Protein 6C8V (pdb70)

Nearest PDB structures (foldseek):
  6c8v-assembly1_A  TM=1.003E+00  e=1.720E-71  Methylorubrum extorquens
  6efn-assembly1_A-2  TM=7.985E-01  e=1.028E-12  Bacillus subtilis subsp. subtilis str. 168
  3f4w-assembly1_B  TM=4.841E-01  e=2.087E-04  Salmonella enterica subsp. enterica serovar Typhimurium
  1so3-assembly1_B  TM=6.075E-01  e=2.882E-03  Escherichia coli
  3ieb-assembly2_E  TM=5.076E-01  e=2.543E-03  Vibrio cholerae

Structure (mmCIF, N/CA/C/O backbone):
data_6C8V
#
_entry.id   6C8V
#
_cell.length_a   97.570
_cell.length_b   97.570
_cell.length_c   86.417
_cell.angle_alpha   90.00
_cell.angle_beta   90.00
_cell.angle_gamma   120.00
#
_symmetry.space_group_name_H-M   'P 3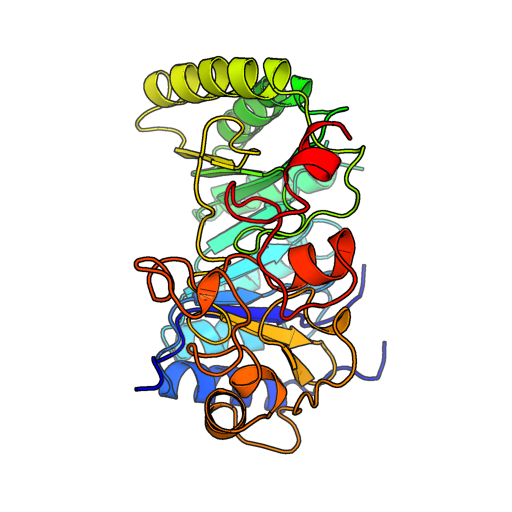1 2 1'
#
loop_
_entity.id
_entity.type
_entity.pdbx_description
1 polymer 'Coenzyme PQQ synthesis protein E'
2 non-polymer 'FE2/S2 (INORGANIC) CLUSTER'
3 non-polymer 'IRON/SULFUR CLUSTER'
4 water water
#
loop_
_atom_site.group_PDB
_atom_site.id
_atom_site.type_symbol
_atom_site.label_atom_id
_atom_site.label_alt_id
_atom_site.label_comp_id
_atom_site.label_asym_id
_atom_site.label_entity_id
_atom_site.label_seq_id
_atom_site.pdbx_PDB_ins_code
_atom_site.Cartn_x
_atom_site.Cartn_y
_atom_site.Cartn_z
_atom_site.occupancy
_atom_site.B_iso_or_equiv
_atom_site.auth_seq_id
_atom_site.auth_comp_id
_atom_site.auth_asym_id
_atom_site.auth_atom_id
_atom_site.pdbx_PDB_model_num
ATOM 1 N N . VAL A 1 23 ? 59.590 15.887 17.893 1.00 49.87 13 VAL A N 1
ATOM 2 C CA . VAL A 1 23 ? 58.529 15.702 16.912 1.00 49.60 13 VAL A CA 1
ATOM 3 C C . VAL A 1 23 ? 57.178 15.645 17.636 1.00 47.97 13 VAL A C 1
ATOM 4 O O . VAL A 1 23 ? 56.145 15.988 17.061 1.00 48.38 13 VAL A O 1
ATOM 8 N N . ILE A 1 24 ? 57.192 15.234 18.902 1.00 45.60 14 ILE A N 1
ATOM 9 C CA . ILE A 1 24 ? 55.988 15.192 19.727 1.00 42.65 14 ILE A CA 1
ATOM 10 C C . ILE A 1 24 ? 55.843 16.547 20.417 1.00 40.15 14 ILE A C 1
ATOM 11 O O . ILE A 1 24 ? 56.760 16.960 21.145 1.00 39.99 14 ILE A O 1
ATOM 16 N N . PRO A 1 25 ? 54.737 17.257 20.221 1.00 39.24 15 PRO A N 1
ATOM 17 C CA . PRO A 1 25 ? 54.571 18.569 20.855 1.00 37.96 15 PRO A CA 1
ATOM 18 C C . PRO A 1 25 ? 54.160 18.458 22.317 1.00 36.06 15 PRO A C 1
ATOM 19 O O . PRO A 1 25 ? 53.650 17.437 22.780 1.00 36.17 15 PRO A O 1
ATOM 23 N N . ALA A 1 26 ? 54.406 19.541 23.049 1.00 37.25 16 ALA A N 1
ATOM 24 C CA . ALA A 1 26 ? 54.051 19.549 24.458 1.00 35.78 16 ALA A CA 1
ATOM 25 C C . ALA A 1 26 ? 52.555 19.813 24.624 1.00 34.33 16 ALA A C 1
ATOM 26 O O . ALA A 1 26 ? 51.954 20.534 23.823 1.00 34.53 16 ALA A O 1
ATOM 28 N N . PRO A 1 27 ? 51.923 19.226 25.637 1.00 33.52 17 PRO A N 1
ATOM 29 C CA . PRO A 1 27 ? 50.499 19.490 25.847 1.00 32.29 17 PRO A CA 1
ATOM 30 C C . PRO A 1 27 ? 50.288 20.895 26.379 1.00 30.85 17 PRO A C 1
ATOM 31 O O . PRO A 1 27 ? 51.158 21.476 27.029 1.00 30.46 17 PRO A O 1
ATOM 35 N N . VAL A 1 28 ? 49.118 21.449 26.083 1.00 31.54 18 VAL A N 1
ATOM 36 C CA . VAL A 1 28 ? 48.766 22.775 26.554 1.00 31.49 18 VAL A CA 1
ATOM 37 C C . VAL A 1 28 ? 47.591 22.757 27.526 1.00 31.00 18 VAL A C 1
ATOM 38 O O . VAL A 1 28 ? 47.548 23.590 28.439 1.00 30.98 18 VAL A O 1
ATOM 42 N N . GLY A 1 29 ? 46.652 21.820 27.384 1.00 31.60 19 GLY A N 1
ATOM 43 C CA . GLY A 1 29 ? 45.479 21.802 28.224 1.00 31.58 19 GLY A CA 1
ATOM 44 C C . GLY A 1 29 ? 45.274 20.443 28.863 1.00 31.02 19 GLY A C 1
ATOM 45 O O . GLY A 1 29 ? 45.766 19.422 28.385 1.00 30.74 19 GLY A O 1
ATOM 46 N N . LEU A 1 30 ? 44.522 20.448 29.960 1.00 30.30 20 LEU A N 1
ATOM 47 C CA . LEU A 1 30 ? 44.244 19.236 30.716 1.00 31.25 20 LEU A CA 1
ATOM 48 C C . LEU A 1 30 ? 42.817 19.317 31.227 1.00 32.28 20 LEU A C 1
ATOM 49 O O . LEU A 1 30 ? 42.461 20.268 31.929 1.00 32.87 20 LEU A O 1
ATOM 54 N N . LEU A 1 31 ? 41.999 18.334 30.866 1.00 32.96 21 LEU A N 1
ATOM 55 C CA . LEU A 1 31 ? 40.623 18.245 31.340 1.00 34.09 21 LEU A CA 1
ATOM 56 C C . LEU A 1 31 ? 40.581 17.199 32.445 1.00 34.12 21 LEU A C 1
ATOM 57 O O . LEU A 1 31 ? 40.744 16.003 32.183 1.00 34.47 21 LEU A O 1
ATOM 62 N N . ALA A 1 32 ? 40.369 17.648 33.677 1.00 33.86 22 ALA A N 1
ATOM 63 C CA . ALA A 1 32 ? 40.399 16.778 34.848 1.00 33.60 22 ALA A CA 1
ATOM 64 C C . ALA A 1 32 ? 38.966 16.482 35.276 1.00 34.30 22 ALA A C 1
ATOM 65 O O . ALA A 1 32 ? 38.330 17.297 35.946 1.00 34.95 22 ALA A O 1
ATOM 67 N N . GLU A 1 33 ? 38.458 15.314 34.885 1.00 34.53 23 GLU A N 1
ATOM 68 C CA . GLU A 1 33 ? 37.155 14.839 35.347 1.00 35.72 23 GLU A CA 1
ATOM 69 C C . GLU A 1 33 ? 37.329 14.269 36.748 1.00 35.76 23 GLU A C 1
ATOM 70 O O . GLU A 1 33 ? 37.709 13.109 36.914 1.00 35.68 23 GLU A O 1
ATOM 76 N N . LEU A 1 34 ? 37.049 15.081 37.768 1.00 35.64 24 LEU A N 1
ATOM 77 C CA . LEU A 1 34 ? 37.349 14.667 39.134 1.00 36.23 24 LEU A CA 1
ATOM 78 C C . LEU A 1 34 ? 36.345 13.665 39.683 1.00 38.11 24 LEU A C 1
ATOM 79 O O . LEU A 1 34 ? 36.674 12.935 40.623 1.00 38.17 24 LEU A O 1
ATOM 84 N N . THR A 1 35 ? 35.142 13.609 39.123 1.00 38.43 25 THR A N 1
ATOM 85 C CA . THR A 1 35 ? 34.114 12.685 39.584 1.00 40.88 25 THR A CA 1
ATOM 86 C C . THR A 1 35 ? 33.017 12.643 38.531 1.00 43.01 25 THR A C 1
ATOM 87 O O . THR A 1 35 ? 33.027 13.411 37.567 1.00 42.91 25 THR A O 1
ATOM 91 N N . HIS A 1 36 ? 32.066 11.734 38.725 1.00 42.43 26 HIS A N 1
ATOM 92 C CA . HIS A 1 36 ? 30.867 11.681 37.898 1.00 45.65 26 HIS A CA 1
ATOM 93 C C . HIS A 1 36 ? 29.611 11.880 38.740 1.00 49.55 26 HIS A C 1
ATOM 94 O O . HIS A 1 36 ? 28.560 11.308 38.445 1.00 51.69 26 HIS A O 1
ATOM 101 N N . ARG A 1 37 ? 29.701 12.700 39.785 1.00 47.65 27 ARG A N 1
ATOM 102 C CA . ARG A 1 37 ? 28.623 12.868 40.751 1.00 50.59 27 ARG A CA 1
ATOM 103 C C . ARG A 1 37 ? 27.797 14.118 40.451 1.00 51.67 27 ARG A C 1
ATOM 104 O O . ARG A 1 37 ? 28.290 15.085 39.863 1.00 50.55 27 ARG A O 1
ATOM 112 N N . CYS A 1 38 ? 26.528 14.084 40.867 1.00 55.92 28 CYS A N 1
ATOM 113 C CA . CYS A 1 38 ? 25.619 15.223 40.730 1.00 56.88 28 CYS A CA 1
ATOM 114 C C . CYS A 1 38 ? 24.587 15.246 41.854 1.00 58.45 28 CYS A C 1
ATOM 115 O O . CYS A 1 38 ? 24.278 16.302 42.408 1.00 58.78 28 CYS A O 1
ATOM 118 N N . ARG A 1 54 ? 31.787 5.706 41.638 1.00 54.00 44 ARG A N 1
ATOM 119 C CA . ARG A 1 54 ? 31.388 6.304 42.908 1.00 55.06 44 ARG A CA 1
ATOM 120 C C . ARG A 1 54 ? 32.540 6.267 43.905 1.00 54.32 44 ARG A C 1
ATOM 121 O O . ARG A 1 54 ? 33.007 7.303 44.383 1.00 53.13 44 ARG A O 1
ATOM 123 N N . SER A 1 55 ? 32.984 5.051 44.215 1.00 55.97 45 SER A N 1
ATOM 124 C CA . SER A 1 55 ? 34.091 4.810 45.130 1.00 53.87 45 SER A CA 1
ATOM 125 C C . SER A 1 55 ? 35.403 4.541 44.406 1.00 50.22 45 SER A C 1
ATOM 126 O O . SER A 1 55 ? 36.436 4.366 45.062 1.00 49.25 45 SER A O 1
ATOM 129 N N . ALA A 1 56 ? 35.386 4.507 43.077 1.00 48.94 46 ALA A N 1
ATOM 130 C CA . ALA A 1 56 ? 36.563 4.203 42.281 1.00 45.85 46 ALA A CA 1
ATOM 131 C C . ALA A 1 56 ? 37.386 5.438 41.950 1.00 43.14 46 ALA A C 1
ATOM 132 O O . ALA A 1 56 ? 38.320 5.341 41.148 1.00 42.21 46 ALA A O 1
ATOM 134 N N . GLU A 1 57 ? 37.074 6.585 42.549 1.00 44.06 47 GLU A N 1
ATOM 135 C CA . GLU A 1 57 ? 37.769 7.822 42.219 1.00 41.74 47 GLU A CA 1
ATOM 136 C C . GLU A 1 57 ? 39.172 7.849 42.825 1.00 40.37 47 GLU A C 1
ATOM 137 O O . GLU A 1 57 ? 39.460 7.191 43.827 1.00 40.94 47 GLU A O 1
ATOM 143 N N . LEU A 1 58 ? 40.048 8.631 42.198 1.00 38.12 48 LEU A N 1
ATOM 144 C CA . LEU A 1 58 ? 41.434 8.734 42.629 1.00 37.54 48 LEU A CA 1
ATOM 145 C C . LEU A 1 58 ? 41.537 9.426 43.983 1.00 38.25 48 LEU A C 1
ATOM 146 O O . LEU A 1 58 ? 40.670 10.207 44.385 1.00 38.48 48 LEU A O 1
ATOM 151 N N . ASP A 1 59 ? 42.632 9.137 44.682 1.00 38.92 49 ASP A N 1
ATOM 152 C CA . ASP A 1 59 ? 42.921 9.823 45.927 1.00 39.47 49 ASP A CA 1
ATOM 153 C C . ASP A 1 59 ? 43.396 11.243 45.649 1.00 37.10 49 ASP A C 1
ATOM 154 O O . ASP A 1 59 ? 43.873 11.564 44.558 1.00 35.89 49 ASP A O 1
ATOM 159 N N . THR A 1 60 ? 43.249 12.102 46.664 1.00 38.35 50 THR A N 1
ATOM 160 C CA . THR A 1 60 ? 43.720 13.480 46.556 1.00 36.80 50 THR A CA 1
ATOM 161 C C . THR A 1 60 ? 45.178 13.539 46.123 1.00 35.69 50 THR A C 1
ATOM 162 O O . THR A 1 60 ? 45.553 14.360 45.279 1.00 35.52 50 THR A O 1
ATOM 166 N N . GLN A 1 61 ? 46.014 12.668 46.688 1.00 37.50 51 GLN A N 1
ATOM 167 C CA . GLN A 1 61 ? 47.444 12.730 46.412 1.00 36.52 51 GLN A CA 1
ATOM 168 C C . GLN A 1 61 ? 47.747 12.431 44.952 1.00 34.96 51 GLN A C 1
ATOM 169 O O . GLN A 1 61 ? 48.693 12.994 44.386 1.00 34.54 51 GLN A O 1
ATOM 175 N N . THR A 1 62 ? 46.949 11.565 44.322 1.00 36.13 52 THR A N 1
ATOM 176 C CA . THR A 1 62 ? 47.181 11.220 42.924 1.00 35.06 52 THR A CA 1
ATOM 177 C C . THR A 1 62 ? 46.836 12.379 42.001 1.00 34.01 52 THR A C 1
ATOM 178 O O . THR A 1 62 ? 47.534 12.616 41.008 1.00 33.60 52 THR A O 1
ATOM 182 N N . TRP A 1 63 ? 45.763 13.109 42.302 1.00 33.81 53 TRP A N 1
ATOM 183 C CA . TRP A 1 63 ? 45.446 14.287 41.504 1.00 33.11 53 TRP A CA 1
ATOM 184 C C . TRP A 1 63 ? 46.513 15.361 41.665 1.00 32.91 53 TRP A C 1
ATOM 185 O O . TRP A 1 63 ? 46.913 15.997 40.684 1.00 32.39 53 TRP A O 1
ATOM 196 N N . LEU A 1 64 ? 46.990 15.570 42.895 1.00 31.87 54 LEU A N 1
ATOM 197 C CA . LEU A 1 64 ? 48.041 16.556 43.120 1.00 32.17 54 LEU A CA 1
ATOM 198 C C . LEU A 1 64 ? 49.302 16.194 42.348 1.00 32.38 54 LEU A C 1
ATOM 199 O O . LEU A 1 64 ? 50.024 17.077 41.869 1.00 32.16 54 LEU A O 1
ATOM 204 N N . ARG A 1 65 ? 49.581 14.896 42.212 1.00 31.23 55 ARG A N 1
ATOM 205 C CA . ARG A 1 65 ? 50.727 14.469 41.420 1.00 31.96 55 ARG A CA 1
ATOM 206 C C . ARG A 1 65 ? 50.503 14.731 39.937 1.00 31.84 55 ARG A C 1
ATOM 207 O O . ARG A 1 65 ? 51.410 15.207 39.244 1.00 32.53 55 ARG A O 1
ATOM 215 N N . VAL A 1 66 ? 49.301 14.441 39.433 1.00 32.13 56 VAL A N 1
ATOM 216 C CA . VAL A 1 66 ? 49.014 14.669 38.018 1.00 31.52 56 VAL A CA 1
ATOM 217 C C . VAL A 1 66 ? 49.168 16.146 37.674 1.00 31.01 56 VAL A C 1
ATOM 218 O O . VAL A 1 66 ? 49.768 16.500 36.653 1.00 30.37 56 VAL A O 1
ATOM 222 N N . LEU A 1 67 ? 48.645 17.032 38.527 1.00 30.84 57 LEU A N 1
ATOM 223 C CA . LEU A 1 67 ? 48.810 18.466 38.295 1.00 30.99 57 LEU A CA 1
ATOM 224 C C . LEU A 1 67 ? 50.280 18.855 38.264 1.00 30.73 57 LEU A C 1
ATOM 225 O O . LEU A 1 67 ? 50.698 19.671 37.434 1.00 30.65 57 LEU A O 1
ATOM 230 N N . THR A 1 68 ? 51.080 18.283 39.165 1.00 31.43 58 THR A N 1
ATOM 231 C CA . THR A 1 68 ? 52.501 18.605 39.204 1.00 30.95 58 THR A CA 1
ATOM 232 C C . THR A 1 68 ? 53.195 18.149 37.928 1.00 30.01 58 THR A C 1
ATOM 233 O O . THR A 1 68 ? 53.974 18.897 37.327 1.00 29.59 58 THR A O 1
ATOM 237 N N . GLU A 1 69 ? 52.906 16.924 37.488 1.00 31.02 59 GLU A N 1
ATOM 238 C CA . GLU A 1 69 ? 53.525 16.407 36.274 1.00 30.94 59 GLU A CA 1
ATOM 239 C C . GLU A 1 69 ? 53.032 17.146 35.036 1.00 30.41 59 GLU A C 1
ATOM 240 O O . GLU A 1 69 ? 53.777 17.285 34.060 1.00 29.98 59 GLU A O 1
ATOM 246 N N . ALA A 1 70 ? 51.787 17.629 35.058 1.00 30.74 60 ALA A N 1
ATOM 247 C CA . ALA A 1 70 ? 51.262 18.380 33.922 1.00 30.58 60 ALA A CA 1
ATOM 248 C C . ALA A 1 70 ? 51.969 19.722 33.774 1.00 30.44 60 ALA A C 1
ATOM 249 O O . ALA A 1 70 ? 52.330 20.119 32.661 1.00 30.54 60 ALA A O 1
ATOM 251 N N . ALA A 1 71 ? 52.175 20.438 34.882 1.00 31.22 61 ALA A N 1
ATOM 252 C CA . ALA A 1 71 ? 52.947 21.674 34.820 1.00 31.05 61 ALA A CA 1
ATOM 253 C C . ALA A 1 71 ? 54.369 21.407 34.346 1.00 30.82 61 ALA A C 1
ATOM 254 O O . ALA A 1 71 ? 54.947 22.211 33.609 1.00 31.46 61 ALA A O 1
ATOM 256 N N . GLY A 1 72 ? 54.946 20.273 34.750 1.00 31.97 62 GLY A N 1
ATOM 257 C CA . GLY A 1 72 ? 56.293 19.940 34.319 1.00 32.03 62 GLY A CA 1
ATOM 258 C C . GLY A 1 72 ? 56.399 19.682 32.830 1.00 32.00 62 GLY A C 1
ATOM 259 O O . GLY A 1 72 ? 57.451 19.921 32.229 1.00 32.09 62 GLY A O 1
ATOM 260 N N . LEU A 1 73 ? 55.320 19.189 32.215 1.00 31.95 63 LEU A N 1
ATOM 261 C CA . LEU A 1 73 ? 55.280 18.964 30.774 1.00 31.88 63 LEU A CA 1
ATOM 262 C C . LEU A 1 73 ? 54.992 20.228 29.984 1.00 31.76 63 LEU A C 1
ATOM 263 O O . LEU A 1 73 ? 55.242 20.256 28.775 1.00 31.50 63 LEU A O 1
ATOM 268 N N . GLY A 1 74 ? 54.451 21.252 30.623 1.00 30.39 64 GLY A N 1
ATOM 269 C CA . GLY A 1 74 ? 54.141 22.499 29.975 1.00 31.22 64 GLY A CA 1
ATOM 270 C C . GLY A 1 74 ? 52.670 22.839 29.857 1.00 31.71 64 GLY A C 1
ATOM 271 O O . GLY A 1 74 ? 52.332 23.757 29.100 1.00 31.92 64 GLY A O 1
ATOM 272 N N . VAL A 1 75 ? 51.788 22.133 30.567 1.00 30.48 65 VAL A N 1
ATOM 273 C CA . VAL A 1 75 ? 50.363 22.416 30.473 1.00 31.08 65 VAL A CA 1
ATOM 274 C C . VAL A 1 75 ? 50.098 23.814 31.013 1.00 32.09 65 VAL A C 1
ATOM 275 O O . VAL A 1 75 ? 50.698 24.241 32.008 1.00 32.88 65 VAL A O 1
ATOM 279 N N . LEU A 1 76 ? 49.227 24.556 30.332 1.00 31.31 66 LEU A N 1
ATOM 280 C CA . LEU A 1 76 ? 48.868 25.902 30.762 1.00 32.84 66 LEU A CA 1
ATOM 281 C C . LEU A 1 76 ? 47.529 25.950 31.490 1.00 34.78 66 LEU A C 1
ATOM 282 O O . LEU A 1 76 ? 47.434 26.538 32.571 1.00 35.49 66 LEU A O 1
ATOM 287 N N . HIS A 1 77 ? 46.492 25.339 30.921 1.00 33.07 67 HIS A N 1
ATOM 288 C CA . HIS A 1 77 ? 45.141 25.415 31.455 1.00 34.28 67 HIS A CA 1
ATOM 289 C C . HIS A 1 77 ? 44.741 24.083 32.075 1.00 32.98 67 HIS A C 1
ATOM 290 O O . HIS A 1 77 ? 45.091 23.017 31.561 1.00 32.19 67 HIS A O 1
ATOM 297 N N . VAL A 1 78 ? 44.001 24.154 33.180 1.00 33.66 68 VAL A N 1
ATOM 298 C CA . VAL A 1 78 ? 43.465 22.981 33.860 1.00 33.34 68 VAL A CA 1
ATOM 299 C C . VAL A 1 78 ? 41.973 23.195 34.061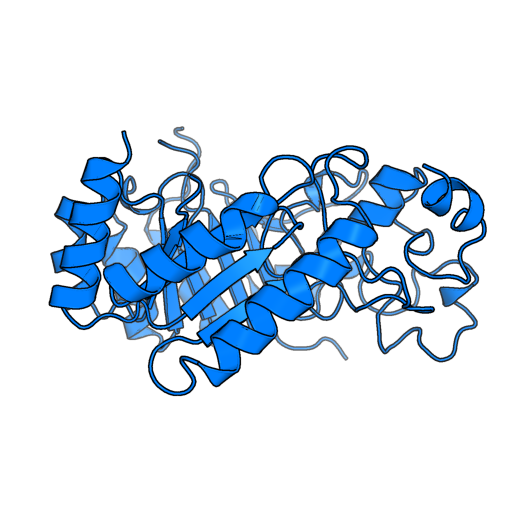 1.00 33.17 68 VAL A C 1
ATOM 300 O O . VAL A 1 78 ? 41.565 24.130 34.759 1.00 33.57 68 VAL A O 1
ATOM 304 N N . HIS A 1 79 ? 41.163 22.330 33.463 1.00 33.95 69 HIS A N 1
ATOM 305 C CA . HIS A 1 79 ? 39.709 22.428 33.546 1.00 34.23 69 HIS A CA 1
ATOM 306 C C . HIS A 1 79 ? 39.242 21.447 34.614 1.00 33.99 69 HIS A C 1
ATOM 307 O O . HIS A 1 79 ? 39.213 20.235 34.387 1.00 34.04 69 HIS A O 1
ATOM 314 N N . LEU A 1 80 ? 38.883 21.971 35.782 1.00 33.49 70 LEU A N 1
ATOM 315 C CA . LEU A 1 80 ? 38.387 21.146 36.877 1.00 33.73 70 LEU A CA 1
ATOM 316 C C . LEU A 1 80 ? 36.912 20.853 36.640 1.00 34.92 70 LEU A C 1
ATOM 317 O O . LEU A 1 80 ? 36.069 21.740 36.794 1.00 35.90 70 LEU A O 1
ATOM 322 N N . SER A 1 81 ? 36.590 19.612 36.272 1.00 36.06 71 SER A N 1
ATOM 323 C CA . SER A 1 81 ? 35.205 19.283 35.955 1.00 37.64 71 SER A CA 1
ATOM 324 C C . SER A 1 81 ? 34.859 17.831 36.258 1.00 38.35 71 SER A C 1
ATOM 325 O O . SER A 1 81 ? 35.234 17.293 37.305 1.00 38.08 71 SER A O 1
ATOM 328 N N . GLY A 1 82 ? 34.131 17.196 35.342 1.00 39.52 72 GLY A N 1
ATOM 329 C CA . GLY A 1 82 ? 33.685 15.831 35.527 1.00 40.71 72 GLY A CA 1
ATOM 330 C C . GLY A 1 82 ? 32.176 15.734 35.539 1.00 42.23 72 GLY A C 1
ATOM 331 O O . GLY A 1 82 ? 31.527 15.962 34.515 1.00 43.47 72 GLY A O 1
ATOM 332 N N . GLY A 1 83 ? 31.608 15.380 36.687 1.00 43.48 73 GLY A N 1
ATOM 333 C CA . GLY A 1 83 ? 30.174 15.452 36.871 1.00 45.09 73 GLY A CA 1
ATOM 334 C C . GLY A 1 83 ? 29.836 16.723 37.617 1.00 45.47 73 GLY A C 1
ATOM 335 O O . GLY A 1 83 ? 29.084 17.569 37.125 1.00 46.54 73 GLY A O 1
ATOM 336 N N . GLU A 1 84 ? 30.397 16.858 38.816 1.00 44.33 74 GLU A N 1
ATOM 337 C CA . GLU A 1 84 ? 30.364 18.096 39.581 1.00 43.67 74 GLU A CA 1
ATOM 338 C C . GLU A 1 84 ? 31.638 18.187 40.409 1.00 42.08 74 GLU A C 1
ATOM 339 O O . GLU A 1 84 ? 31.767 17.500 41.430 1.00 42.47 74 GLU A O 1
ATOM 345 N N . PRO A 1 85 ? 32.594 19.026 40.003 1.00 41.19 75 PRO A N 1
ATOM 346 C CA . PRO A 1 85 ? 33.889 19.045 40.698 1.00 39.95 75 PRO A CA 1
ATOM 347 C C . PRO A 1 85 ? 33.816 19.543 42.134 1.00 40.11 75 PRO A C 1
ATOM 348 O O . PRO A 1 85 ? 34.682 19.183 42.941 1.00 39.57 75 PRO A O 1
ATOM 352 N N . THR A 1 86 ? 32.816 20.353 42.489 1.00 39.95 76 THR A N 1
ATOM 353 C CA . THR A 1 86 ? 32.703 20.795 43.873 1.00 40.26 76 THR A CA 1
ATOM 354 C C . THR A 1 86 ? 32.230 19.679 44.796 1.00 40.82 76 THR A C 1
ATOM 355 O O . THR A 1 86 ? 32.369 19.802 46.016 1.00 41.67 76 THR A O 1
ATOM 359 N N . ALA A 1 87 ? 31.684 18.590 44.246 1.00 40.05 77 ALA A N 1
ATOM 360 C CA . ALA A 1 87 ? 31.280 17.469 45.085 1.00 41.40 77 ALA A CA 1
ATOM 361 C C . ALA A 1 87 ? 32.472 16.792 45.742 1.00 40.75 77 ALA A C 1
ATOM 362 O O . ALA A 1 87 ? 32.295 16.057 46.720 1.00 42.16 77 ALA A O 1
ATOM 364 N N . ARG A 1 88 ? 33.672 17.016 45.228 1.00 40.07 78 ARG A N 1
ATOM 365 C CA . ARG A 1 88 ? 34.862 16.467 45.858 1.00 39.76 78 ARG A CA 1
ATOM 366 C C . ARG A 1 88 ? 35.124 17.206 47.164 1.00 40.42 78 ARG A C 1
ATOM 367 O O . ARG A 1 88 ? 35.062 18.441 47.194 1.00 40.42 78 ARG A O 1
ATOM 375 N N . PRO A 1 89 ? 35.401 16.501 48.263 1.00 39.62 79 PRO A N 1
ATOM 376 C CA . PRO A 1 89 ? 35.786 17.207 49.493 1.00 40.56 79 PRO A CA 1
ATOM 377 C C . PRO A 1 89 ? 37.140 17.881 49.392 1.00 39.18 79 PRO A C 1
ATOM 378 O O . PRO A 1 89 ? 37.387 18.856 50.112 1.00 39.86 79 PRO A O 1
ATOM 382 N N . ASP A 1 90 ? 38.011 17.409 48.503 1.00 39.19 80 ASP A N 1
ATOM 383 C CA . ASP A 1 90 ? 39.352 17.945 48.338 1.00 37.99 80 ASP A CA 1
ATOM 384 C C . ASP A 1 90 ? 39.444 18.936 47.188 1.00 36.41 80 ASP A C 1
ATOM 385 O O . ASP A 1 90 ? 40.540 19.177 46.673 1.00 35.68 80 ASP A O 1
ATOM 390 N N . ILE A 1 91 ? 38.312 19.509 46.771 1.00 37.56 81 ILE A N 1
ATOM 391 C CA . ILE A 1 91 ? 38.304 20.408 45.620 1.00 36.34 81 ILE A CA 1
ATOM 392 C C . ILE A 1 91 ? 39.118 21.663 45.902 1.00 35.60 81 ILE A C 1
ATOM 393 O O . ILE A 1 91 ? 39.766 22.207 45.002 1.00 34.68 81 ILE A O 1
ATOM 398 N N . VAL A 1 92 ? 39.114 22.137 47.147 1.00 35.02 82 VAL A N 1
ATOM 399 C CA . VAL A 1 92 ? 39.875 23.334 47.480 1.00 34.95 82 VAL A CA 1
ATOM 400 C C . VAL A 1 92 ? 41.368 23.040 47.455 1.00 33.99 82 VAL A C 1
ATOM 401 O O . VAL A 1 92 ? 42.158 23.815 46.906 1.00 33.31 82 VAL A O 1
ATOM 405 N N . GLU A 1 93 ? 41.779 21.913 48.035 1.00 35.24 83 GLU A N 1
ATOM 406 C CA . GLU A 1 93 ? 43.191 21.560 48.014 1.00 35.27 83 GLU A CA 1
ATOM 407 C C . GLU A 1 93 ? 43.683 21.349 46.587 1.00 34.47 83 GLU A C 1
ATOM 408 O O . GLU A 1 93 ? 44.800 21.754 46.242 1.00 34.17 83 GLU A O 1
ATOM 414 N N . ILE A 1 94 ? 42.853 20.737 45.736 1.00 34.89 84 ILE A N 1
ATOM 415 C CA . ILE A 1 94 ? 43.240 20.523 44.345 1.00 33.86 84 ILE A CA 1
ATOM 416 C C . ILE A 1 94 ? 43.363 21.853 43.617 1.00 33.76 84 ILE A C 1
ATOM 417 O O . ILE A 1 94 ? 44.319 22.081 42.866 1.00 32.80 84 ILE A O 1
ATOM 422 N N . THR A 1 95 ? 42.405 22.755 43.833 1.00 34.11 85 THR A N 1
ATOM 423 C CA . THR A 1 95 ? 42.481 24.078 43.224 1.00 34.23 85 THR A CA 1
ATOM 424 C C . THR A 1 95 ? 43.707 24.835 43.711 1.00 34.75 85 THR A C 1
ATOM 425 O O . THR A 1 95 ? 44.346 25.561 42.939 1.00 34.92 85 THR A O 1
ATOM 429 N N . ALA A 1 96 ? 44.056 24.672 44.990 1.00 34.15 86 ALA A N 1
ATOM 430 C CA . ALA A 1 96 ? 45.225 25.352 45.534 1.00 34.42 86 ALA A CA 1
ATOM 431 C C . ALA A 1 96 ? 46.506 24.876 44.867 1.00 33.96 86 ALA A C 1
ATOM 432 O O . ALA A 1 96 ? 47.431 25.670 44.662 1.00 34.41 86 ALA A O 1
ATOM 434 N N . LYS A 1 97 ? 46.571 23.596 44.500 1.00 33.98 87 LYS A N 1
ATOM 435 C CA . LYS A 1 97 ? 47.769 23.083 43.845 1.00 33.88 87 LYS A CA 1
ATOM 436 C C . LYS A 1 97 ? 47.932 23.681 42.449 1.00 33.19 87 LYS A C 1
ATOM 437 O O . LYS A 1 97 ? 49.056 23.958 42.014 1.00 32.65 87 LYS A O 1
ATOM 443 N N . CYS A 1 98 ? 46.822 23.899 41.736 1.00 33.96 88 CYS A N 1
ATOM 444 C CA . CYS A 1 98 ? 46.897 24.577 40.445 1.00 33.58 88 CYS A CA 1
ATOM 445 C C . CYS A 1 98 ? 47.485 25.970 40.596 1.00 33.77 88 CYS A C 1
ATOM 446 O O . CYS A 1 98 ? 48.327 26.390 39.793 1.00 33.51 88 CYS A O 1
ATOM 449 N N . ALA A 1 99 ? 47.044 26.706 41.617 1.00 33.15 89 ALA A N 1
ATOM 450 C CA . ALA A 1 99 ? 47.602 28.028 41.862 1.00 33.36 89 ALA A CA 1
ATOM 451 C C . ALA A 1 99 ? 49.059 27.931 42.290 1.00 33.82 89 ALA A C 1
ATOM 452 O O . ALA A 1 99 ? 49.890 28.749 41.876 1.00 34.04 89 ALA A O 1
ATOM 454 N N . GLU A 1 100 ? 49.387 26.926 43.108 1.00 33.12 90 GLU A N 1
ATOM 455 C CA . GLU A 1 100 ? 50.767 26.714 43.532 1.00 33.83 90 GLU A CA 1
ATOM 456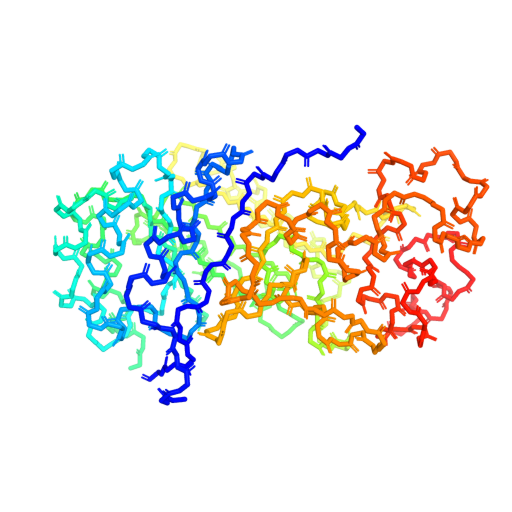 C C . GLU A 1 100 ? 51.690 26.436 42.350 1.00 33.13 90 GLU A C 1
ATOM 457 O O . GLU A 1 100 ? 52.859 26.842 42.366 1.00 33.34 90 GLU A O 1
ATOM 463 N N . LEU A 1 101 ? 51.181 25.766 41.315 1.00 33.76 91 LEU A N 1
ATOM 464 C CA . LEU A 1 101 ? 51.962 25.383 40.145 1.00 32.41 91 LEU A CA 1
ATOM 465 C C . LEU A 1 101 ? 51.864 26.384 39.004 1.00 31.73 91 LEU A C 1
ATOM 466 O O . LEU A 1 101 ? 52.409 26.125 37.927 1.00 31.01 91 LEU A O 1
ATOM 471 N N . GLY A 1 102 ? 51.174 27.503 39.200 1.00 32.46 92 GLY A N 1
ATOM 472 C CA . GLY A 1 102 ? 51.013 28.466 38.129 1.00 32.63 92 GLY A CA 1
ATOM 473 C C . GLY A 1 102 ? 50.149 27.986 36.983 1.00 32.36 92 GLY A C 1
ATOM 474 O O . GLY A 1 102 ? 50.340 28.426 35.846 1.00 32.34 92 GLY A O 1
ATOM 475 N N . LEU A 1 103 ? 49.203 27.091 37.248 1.00 32.80 93 LEU A N 1
ATOM 476 C CA . LEU A 1 103 ? 48.299 26.580 36.229 1.00 32.91 93 LEU A CA 1
ATOM 477 C C . LEU A 1 103 ? 47.015 27.397 36.226 1.00 34.03 93 LEU A C 1
ATOM 478 O O . LEU A 1 103 ? 46.476 27.723 37.288 1.00 35.79 93 LEU A O 1
ATOM 483 N N . TYR A 1 104 ? 46.526 27.725 35.031 1.00 33.48 94 TYR A N 1
ATOM 484 C CA . TYR A 1 104 ? 45.277 28.470 34.908 1.00 34.32 94 TYR A CA 1
ATOM 485 C C . TYR A 1 104 ? 44.121 27.515 35.172 1.00 34.68 94 TYR A C 1
ATOM 486 O O . TYR A 1 104 ? 43.846 26.619 34.363 1.00 34.36 94 TYR A O 1
ATOM 495 N N . SER A 1 105 ? 43.445 27.704 36.302 1.00 35.44 95 SER A N 1
ATOM 496 C CA . SER A 1 105 ? 42.391 26.800 36.731 1.00 35.66 95 SER A CA 1
ATOM 497 C C . SER A 1 105 ? 41.036 27.314 36.264 1.00 35.72 95 SER A C 1
ATOM 498 O O . SER A 1 105 ? 40.708 28.490 36.455 1.00 36.57 95 SER A O 1
ATOM 501 N N . ASN A 1 106 ? 40.258 26.431 35.642 1.00 35.10 96 ASN A N 1
ATOM 502 C CA . ASN A 1 106 ? 38.915 26.741 35.172 1.00 35.11 96 ASN A CA 1
ATOM 503 C C . ASN A 1 106 ? 37.959 25.754 35.820 1.00 35.04 96 ASN A C 1
ATOM 504 O O . ASN A 1 106 ? 38.081 24.543 35.612 1.00 35.34 96 ASN A O 1
ATOM 509 N N . LEU A 1 107 ? 37.019 26.266 36.609 1.00 34.97 97 LEU A N 1
ATOM 510 C CA . LEU A 1 107 ? 36.045 25.426 37.301 1.00 35.53 97 LEU A CA 1
ATOM 511 C C . LEU A 1 107 ? 34.823 25.280 36.404 1.00 36.08 97 LEU A C 1
ATOM 512 O O . LEU A 1 107 ? 34.003 26.193 36.295 1.00 36.96 97 LEU A O 1
ATOM 517 N N . ILE A 1 108 ? 34.702 24.128 35.754 1.00 37.13 98 ILE A N 1
ATOM 518 C CA . ILE A 1 108 ? 33.544 23.819 34.925 1.00 38.00 98 ILE A CA 1
ATOM 519 C C . ILE A 1 108 ? 32.509 23.146 35.814 1.00 38.59 98 ILE A C 1
ATOM 520 O O . ILE A 1 108 ? 32.674 21.991 36.210 1.00 38.51 98 ILE A O 1
ATOM 525 N N . THR A 1 109 ? 31.435 23.862 36.125 1.00 39.73 99 THR A N 1
ATOM 526 C CA . THR A 1 109 ? 30.479 23.378 37.103 1.00 40.97 99 THR A CA 1
ATOM 527 C C . THR A 1 109 ? 29.070 23.768 36.685 1.00 41.71 99 THR A C 1
ATOM 528 O O . THR A 1 109 ? 28.863 24.693 35.894 1.00 41.46 99 THR A O 1
ATOM 532 N N . SER A 1 110 ? 28.097 23.038 37.231 1.00 41.66 100 SER A N 1
ATOM 533 C CA . SER A 1 110 ? 26.693 23.365 37.035 1.00 43.10 100 SER A CA 1
ATOM 534 C C . SER A 1 110 ? 26.211 24.456 37.977 1.00 44.26 100 SER A C 1
ATOM 535 O O . SER A 1 110 ? 25.158 25.047 37.726 1.00 45.58 100 SER A O 1
ATOM 538 N N . GLY A 1 111 ? 26.946 24.727 39.054 1.00 44.04 101 GLY A N 1
ATOM 539 C CA . GLY A 1 111 ? 26.543 25.747 40.002 1.00 44.97 101 GLY A CA 1
ATOM 540 C C . GLY A 1 111 ? 25.383 25.371 40.892 1.00 46.84 101 GLY A C 1
ATOM 541 O O . GLY A 1 111 ? 24.728 26.256 41.447 1.00 47.46 101 GLY A O 1
ATOM 542 N N . VAL A 1 112 ? 25.118 24.080 41.060 1.00 46.87 102 VAL A N 1
ATOM 543 C CA . VAL A 1 112 ? 23.955 23.609 41.797 1.00 49.45 102 VAL A CA 1
ATOM 544 C C . VAL A 1 112 ? 24.422 22.910 43.067 1.00 49.83 102 VAL A C 1
ATOM 545 O O . VAL A 1 112 ? 25.480 22.268 43.097 1.00 48.21 102 VAL A O 1
ATOM 549 N N . GLY A 1 113 ? 23.630 23.057 44.129 1.00 49.07 103 GLY A N 1
ATOM 550 C CA . GLY A 1 113 ? 23.884 22.373 45.381 1.00 49.61 103 GLY A CA 1
ATOM 551 C C . GLY A 1 113 ? 24.988 22.997 46.205 1.00 48.46 103 GLY A C 1
ATOM 552 O O . GLY A 1 113 ? 24.954 24.194 46.510 1.00 48.93 103 GLY A O 1
ATOM 553 N N . GLY A 1 114 ? 25.975 22.192 46.572 1.00 47.07 104 GLY A N 1
ATOM 554 C CA . GLY A 1 114 ? 27.066 22.680 47.381 1.00 46.14 104 GLY A CA 1
ATOM 555 C C . GLY A 1 114 ? 28.121 23.458 46.638 1.00 43.72 104 GLY A C 1
ATOM 556 O O . GLY A 1 114 ? 29.154 23.788 47.225 1.00 43.11 104 GLY A O 1
ATOM 557 N N . ALA A 1 115 ? 27.897 23.761 45.358 1.00 44.17 105 ALA A N 1
ATOM 558 C CA . ALA A 1 115 ? 28.891 24.507 44.597 1.00 41.93 105 ALA A CA 1
ATOM 559 C C . ALA A 1 115 ? 29.053 25.919 45.142 1.00 42.02 105 ALA A C 1
ATOM 560 O O . ALA A 1 115 ? 30.173 26.433 45.226 1.00 40.76 105 ALA A O 1
ATOM 562 N N . LEU A 1 116 ? 27.948 26.556 45.531 1.00 39.67 106 LEU A N 1
ATOM 563 C CA . LEU A 1 116 ? 28.030 27.916 46.050 1.00 40.22 106 LEU A CA 1
ATOM 564 C C . LEU A 1 116 ? 28.721 27.956 47.408 1.00 40.65 106 LEU A C 1
ATOM 565 O O . LEU A 1 116 ? 29.416 28.929 47.721 1.00 40.03 106 LEU A O 1
ATOM 570 N N . ALA A 1 117 ? 28.559 26.908 48.218 1.00 41.89 107 ALA A N 1
ATOM 571 C CA . ALA A 1 117 ? 29.182 26.893 49.538 1.00 42.76 107 ALA A CA 1
ATOM 572 C C . ALA A 1 117 ? 30.701 26.870 49.438 1.00 40.88 107 ALA A C 1
ATOM 573 O O . ALA A 1 117 ? 31.392 27.497 50.249 1.00 41.32 107 ALA A O 1
ATOM 575 N N . LYS A 1 118 ? 31.241 26.160 48.457 1.00 41.64 108 LYS A N 1
ATOM 576 C CA . LYS A 1 118 ? 32.685 26.035 48.339 1.00 40.02 108 LYS A CA 1
ATOM 577 C C . LYS A 1 118 ? 33.310 27.132 47.493 1.00 38.68 108 LYS A C 1
ATOM 578 O O . LYS A 1 118 ? 34.532 27.138 47.324 1.00 37.54 108 LYS A O 1
ATOM 584 N N . LEU A 1 119 ? 32.511 28.068 46.977 1.00 39.64 109 LEU A N 1
ATOM 585 C CA . LEU A 1 119 ? 33.048 29.054 46.046 1.00 38.56 109 LEU A CA 1
ATOM 586 C C . LEU A 1 119 ? 34.019 30.003 46.738 1.00 38.86 109 LEU A C 1
ATOM 587 O O . LEU A 1 119 ? 35.071 30.336 46.177 1.00 37.54 109 LEU A O 1
ATOM 592 N N . ASP A 1 120 ? 33.689 30.447 47.955 1.00 39.67 110 ASP A N 1
ATOM 593 C CA . ASP A 1 120 ? 34.555 31.393 48.652 1.00 40.25 110 ASP A CA 1
ATOM 594 C C . ASP A 1 120 ? 35.925 30.788 48.941 1.00 39.11 110 ASP A C 1
ATOM 595 O O . ASP A 1 120 ? 36.953 31.451 48.758 1.00 38.35 110 ASP A O 1
ATOM 600 N N . ALA A 1 121 ? 35.964 29.528 49.384 1.00 39.39 111 ALA A N 1
ATOM 601 C CA . ALA A 1 121 ? 37.249 28.885 49.643 1.00 38.66 111 ALA A CA 1
ATOM 602 C C . ALA A 1 121 ? 38.048 28.705 48.357 1.00 36.79 111 ALA A C 1
ATOM 603 O O . ALA A 1 121 ? 39.273 28.876 48.354 1.00 36.16 111 ALA A O 1
ATOM 605 N N . LEU A 1 122 ? 37.375 28.360 47.254 1.00 38.01 112 LEU A N 1
ATOM 606 C CA . LEU A 1 122 ? 38.077 28.187 45.985 1.00 36.18 112 LEU A CA 1
ATOM 607 C C . LEU A 1 122 ? 38.646 29.507 45.490 1.00 35.93 112 LEU A C 1
ATOM 608 O O . LEU A 1 122 ? 39.717 29.543 44.876 1.00 34.75 112 LEU A O 1
ATOM 613 N N . TYR A 1 123 ? 37.933 30.604 45.733 1.00 36.32 113 TYR A N 1
ATOM 614 C CA . TYR A 1 123 ? 38.465 31.913 45.382 1.00 36.63 113 TYR A CA 1
ATOM 615 C C . TYR A 1 123 ? 39.695 32.244 46.217 1.00 37.13 113 TYR A C 1
ATOM 616 O O . TYR A 1 123 ? 40.681 32.772 45.694 1.00 36.49 113 TYR A O 1
ATOM 625 N N . ASP A 1 124 ? 39.661 31.921 47.513 1.00 37.30 114 ASP A N 1
ATOM 626 C CA . ASP A 1 124 ? 40.765 32.272 48.400 1.00 38.04 114 ASP A CA 1
ATOM 627 C C . ASP A 1 124 ? 42.059 31.565 48.020 1.00 36.66 114 ASP A C 1
ATOM 628 O O . ASP A 1 124 ? 43.143 32.124 48.218 1.00 37.03 114 ASP A O 1
ATOM 633 N N . VAL A 1 125 ? 41.977 30.340 47.488 1.00 37.15 115 VAL A N 1
ATOM 634 C CA . VAL A 1 125 ? 43.183 29.605 47.115 1.00 35.83 115 VAL A CA 1
ATOM 635 C C . VAL A 1 125 ? 43.676 29.949 45.720 1.00 34.17 115 VAL A C 1
ATOM 636 O O . VAL A 1 125 ? 44.708 29.417 45.294 1.00 33.00 115 VAL A O 1
ATOM 640 N N . GLY A 1 126 ? 42.968 30.805 44.989 1.00 36.21 116 GLY A N 1
ATOM 641 C CA . GLY A 1 126 ? 43.472 31.297 43.720 1.00 36.09 116 GLY A CA 1
ATOM 642 C C . GLY A 1 126 ? 42.843 30.695 42.480 1.00 35.86 116 GLY A C 1
ATOM 643 O O . GLY A 1 126 ? 43.521 30.505 41.464 1.00 35.10 116 GLY A O 1
ATOM 644 N N . LEU A 1 127 ? 41.550 30.390 42.542 1.00 35.91 117 LEU A N 1
ATOM 645 C CA . LEU A 1 127 ? 40.848 29.897 41.366 1.00 35.65 117 LEU A CA 1
ATOM 646 C C . LEU A 1 127 ? 40.805 30.994 40.312 1.00 35.65 117 LEU A C 1
ATOM 647 O O . LEU A 1 127 ? 40.360 32.113 40.586 1.00 36.73 117 LEU A O 1
ATOM 652 N N . ASP A 1 128 ? 41.275 30.681 39.105 1.00 36.51 118 ASP A N 1
ATOM 653 C CA . ASP A 1 128 ? 41.443 31.726 38.102 1.00 36.13 118 ASP A CA 1
ATOM 654 C C . ASP A 1 128 ? 40.144 32.030 37.363 1.00 35.04 118 ASP A C 1
ATOM 655 O O . ASP A 1 128 ? 39.863 33.195 37.057 1.00 34.66 118 ASP A O 1
ATOM 660 N N . HIS A 1 129 ? 39.330 31.013 37.091 1.00 35.76 119 HIS A N 1
ATOM 661 C CA . HIS A 1 129 ? 38.217 31.189 36.172 1.00 35.70 119 HIS A CA 1
ATOM 662 C C . HIS A 1 129 ? 37.096 30.221 36.527 1.00 35.24 119 HIS A C 1
ATOM 663 O O . HIS A 1 129 ? 37.330 29.173 37.136 1.00 34.46 119 HIS A O 1
ATOM 670 N N . VAL A 1 130 ? 35.872 30.593 36.151 1.00 35.57 120 VAL A N 1
ATOM 671 C CA . VAL A 1 130 ? 34.675 29.796 36.400 1.00 36.35 120 VAL A CA 1
ATOM 672 C C . VAL A 1 130 ? 33.870 29.716 35.112 1.00 36.74 120 VAL A C 1
ATOM 673 O O . VAL A 1 130 ? 33.659 30.731 34.439 1.00 36.80 120 VAL A O 1
ATOM 677 N N . GLN A 1 131 ? 33.416 28.512 34.770 1.00 37.94 121 GLN A N 1
ATOM 678 C CA . GLN A 1 131 ? 32.621 28.279 33.568 1.00 39.00 121 GLN A CA 1
ATOM 679 C C . GLN A 1 131 ? 31.319 27.605 33.972 1.00 40.44 121 GLN A C 1
ATOM 680 O O . GLN A 1 131 ? 31.318 26.436 34.368 1.00 40.85 121 GLN A O 1
ATOM 686 N N . LEU A 1 132 ? 30.215 28.335 33.858 1.00 39.25 122 LEU A N 1
ATOM 687 C CA . LEU A 1 132 ? 28.905 27.860 34.279 1.00 41.24 122 LEU A CA 1
ATOM 688 C C . LEU A 1 132 ? 28.119 27.403 33.055 1.00 42.69 122 LEU A C 1
ATOM 689 O O . LEU A 1 132 ? 27.894 28.191 32.130 1.00 42.95 122 LEU A O 1
ATOM 694 N N . SER A 1 133 ? 27.708 26.135 33.047 1.00 43.35 123 SER A N 1
ATOM 695 C CA . SER A 1 133 ? 26.923 25.589 31.941 1.00 45.36 123 SER A CA 1
ATOM 696 C C . SER A 1 133 ? 25.472 25.981 32.160 1.00 48.19 123 SER A C 1
ATOM 697 O O . SER A 1 133 ? 24.767 25.381 32.974 1.00 49.27 123 SER A O 1
ATOM 700 N N . VAL A 1 134 ? 25.022 26.996 31.429 1.00 48.93 124 VAL A N 1
ATOM 701 C CA . VAL A 1 134 ? 23.668 27.514 31.568 1.00 51.66 124 VAL A CA 1
ATOM 702 C C . VAL A 1 134 ? 22.837 27.015 30.398 1.00 53.92 124 VAL A C 1
ATOM 703 O O . VAL A 1 134 ? 22.636 27.734 29.414 1.00 54.87 124 VAL A O 1
ATOM 705 N N . GLN A 1 135 ? 22.363 25.781 30.484 1.00 55.60 125 GLN A N 1
ATOM 706 C CA . GLN A 1 135 ? 21.538 25.200 29.432 1.00 57.81 125 GLN A CA 1
ATOM 707 C C . GLN A 1 135 ? 20.084 25.408 29.840 1.00 60.64 125 GLN A C 1
ATOM 708 O O . GLN A 1 135 ? 19.552 24.675 30.678 1.00 62.16 125 GLN A O 1
ATOM 710 N N . GLY A 1 136 ? 19.452 26.426 29.259 1.00 59.16 126 GLY A N 1
ATOM 711 C CA . GLY A 1 136 ? 18.064 26.735 29.555 1.00 61.12 126 GLY A CA 1
ATOM 712 C C . GLY A 1 136 ? 17.444 27.748 28.612 1.00 62.07 126 GLY A C 1
ATOM 713 O O . GLY A 1 136 ? 16.670 28.609 29.036 1.00 63.63 126 GLY A O 1
ATOM 714 N N . ALA A 1 151 ? 15.028 25.018 40.192 1.00 68.56 141 ALA A N 1
ATOM 715 C CA . ALA A 1 151 ? 15.839 24.487 39.101 1.00 66.16 141 ALA A CA 1
ATOM 716 C C . ALA A 1 151 ? 17.049 25.381 38.810 1.00 63.28 141 ALA A C 1
ATOM 717 O O . ALA A 1 151 ? 18.138 25.163 39.350 1.00 61.06 141 ALA A O 1
ATOM 719 N N . GLN A 1 152 ? 16.850 26.387 37.949 1.00 64.52 142 GLN A N 1
ATOM 720 C CA . GLN A 1 152 ? 17.902 27.326 37.564 1.00 61.80 142 GLN A CA 1
ATOM 721 C C . GLN A 1 152 ? 18.025 28.573 38.447 1.00 61.42 142 GLN A C 1
ATOM 722 O O . GLN A 1 152 ? 19.023 29.293 38.313 1.00 59.11 142 GLN A O 1
ATOM 728 N N . PRO A 1 153 ? 17.058 28.902 39.330 1.00 59.14 143 PRO A N 1
ATOM 729 C CA . PRO A 1 153 ? 17.314 29.993 40.289 1.00 58.78 143 PRO A CA 1
ATOM 730 C C . PRO A 1 153 ? 18.648 29.902 41.014 1.00 56.31 143 PRO A C 1
ATOM 731 O O . PRO A 1 153 ? 19.346 30.917 41.124 1.00 55.07 143 PRO A O 1
ATOM 735 N N . GLN A 1 154 ? 19.029 28.726 41.514 1.00 58.12 144 GLN A N 1
ATOM 736 C CA . GLN A 1 154 ? 20.289 28.628 42.241 1.00 56.06 144 GLN A CA 1
ATOM 737 C C . GLN A 1 154 ? 21.511 28.689 41.334 1.00 52.49 144 GLN A C 1
ATOM 738 O O . GLN A 1 154 ? 22.617 28.907 41.837 1.00 50.81 144 GLN A O 1
ATOM 744 N N . LYS A 1 155 ? 21.348 28.511 40.022 1.00 54.14 145 LYS A N 1
ATOM 745 C CA . LYS A 1 155 ? 22.441 28.840 39.114 1.00 51.42 145 LYS A CA 1
ATOM 746 C C . LYS A 1 155 ? 22.704 30.340 39.114 1.00 50.81 145 LYS A C 1
ATOM 747 O O . LYS A 1 155 ? 23.860 30.774 39.053 1.00 48.82 145 LYS A O 1
ATOM 753 N N . MET A 1 156 ? 21.641 31.143 39.202 1.00 51.89 146 MET A N 1
ATOM 754 C CA . MET A 1 156 ? 21.794 32.595 39.205 1.00 51.95 146 MET A CA 1
ATOM 755 C C . MET A 1 156 ? 22.492 33.074 40.470 1.00 51.55 146 MET A C 1
ATOM 756 O O . MET A 1 156 ? 23.321 33.991 40.421 1.00 50.32 146 MET A O 1
ATOM 761 N N . GLN A 1 157 ? 22.157 32.474 41.614 1.00 50.81 147 GLN A N 1
ATOM 762 C CA . GLN A 1 157 ? 22.801 32.851 42.867 1.00 50.66 147 GLN A CA 1
ATOM 763 C C . GLN A 1 157 ? 24.284 32.517 42.838 1.00 47.46 147 GLN A C 1
ATOM 764 O O . GLN A 1 157 ? 25.115 33.285 43.335 1.00 46.73 147 GLN A O 1
ATOM 770 N N . PHE A 1 158 ? 24.634 31.370 42.256 1.00 48.45 148 PHE A N 1
ATOM 771 C CA . PHE A 1 158 ? 26.041 31.036 42.080 1.00 45.68 148 PHE A CA 1
ATOM 772 C C . PHE A 1 158 ? 26.718 32.007 41.123 1.00 43.87 148 PHE A C 1
ATOM 773 O O . PHE A 1 158 ? 27.835 32.465 41.383 1.00 42.92 148 PHE A O 1
ATOM 781 N N . ALA A 1 159 ? 26.056 32.331 40.011 1.00 43.95 149 ALA A N 1
ATOM 782 C CA . ALA A 1 159 ? 26.654 33.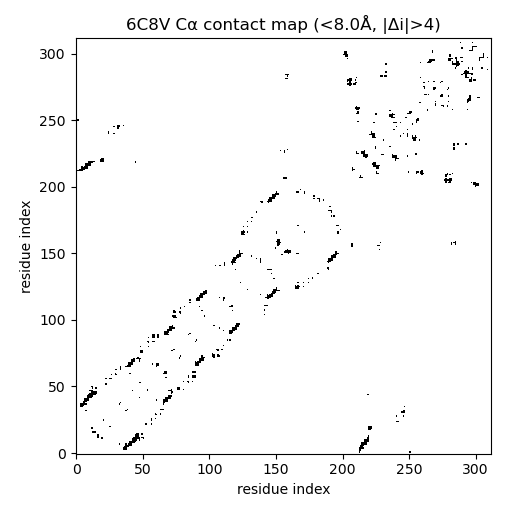228 39.030 1.00 42.57 149 ALA A CA 1
ATOM 783 C C . ALA A 1 159 ? 26.835 34.625 39.603 1.00 42.89 149 ALA A C 1
ATOM 784 O O . ALA A 1 159 ? 27.876 35.257 39.394 1.00 41.49 149 ALA A O 1
ATOM 786 N N . ALA A 1 160 ? 25.834 35.121 40.333 1.00 42.43 150 ALA A N 1
ATOM 787 C CA . ALA A 1 160 ? 25.949 36.447 40.927 1.00 43.41 150 ALA A CA 1
ATOM 788 C C . ALA A 1 160 ? 27.098 36.504 41.928 1.00 42.90 150 ALA A C 1
ATOM 789 O O . ALA A 1 160 ? 27.806 37.513 42.014 1.00 42.65 150 ALA A O 1
ATOM 791 N N . ARG A 1 161 ? 27.316 35.419 42.674 1.00 41.82 151 ARG A N 1
ATOM 792 C CA . ARG A 1 161 ? 28.403 35.395 43.647 1.00 41.53 151 ARG A CA 1
ATOM 793 C C . ARG A 1 161 ? 29.767 35.325 42.969 1.00 39.52 151 ARG A C 1
ATOM 794 O O . ARG A 1 161 ? 30.747 35.860 43.500 1.00 39.28 151 ARG A O 1
ATOM 802 N N . VAL A 1 162 ? 29.852 34.677 41.803 1.00 41.93 152 VAL A N 1
ATOM 803 C CA . VAL A 1 162 ? 31.121 34.598 41.081 1.00 40.12 152 VAL A CA 1
ATOM 804 C C . VAL A 1 162 ? 31.575 35.987 40.657 1.00 39.94 152 VAL A C 1
ATOM 805 O O . VAL A 1 162 ? 32.721 36.385 40.894 1.00 39.28 152 VAL A O 1
ATOM 809 N N . THR A 1 163 ? 30.683 36.743 40.013 1.00 39.40 153 THR A N 1
ATOM 810 C CA . THR A 1 163 ? 31.020 38.109 39.630 1.00 39.61 153 THR A CA 1
ATOM 811 C C . THR A 1 163 ? 31.185 39.006 40.849 1.00 41.17 153 THR A C 1
ATOM 812 O O . THR A 1 163 ? 31.973 39.957 40.811 1.00 41.01 153 THR A O 1
ATOM 816 N N . GLU A 1 164 ? 30.464 38.716 41.936 1.00 39.11 154 GLU A N 1
ATOM 817 C CA . GLU A 1 164 ? 30.587 39.527 43.143 1.00 40.81 154 GLU A CA 1
ATOM 818 C C . GLU A 1 164 ? 31.985 39.420 43.737 1.00 40.03 154 GLU A C 1
ATOM 819 O O . GLU A 1 164 ? 32.512 40.396 44.282 1.00 40.41 154 GLU A O 1
ATOM 825 N N . LEU A 1 165 ? 32.603 38.244 43.635 1.00 40.37 155 LEU A N 1
ATOM 826 C CA . LEU A 1 165 ? 33.982 38.062 44.067 1.00 39.72 155 LEU A CA 1
ATOM 827 C C . LEU A 1 165 ? 34.990 38.626 43.076 1.00 38.54 155 LEU A C 1
ATOM 828 O O . LEU A 1 165 ? 36.177 38.715 43.407 1.00 38.33 155 LEU A O 1
ATOM 833 N N . GLY A 1 166 ? 34.550 39.001 41.880 1.00 40.38 156 GLY A N 1
ATOM 834 C CA . GLY A 1 166 ? 35.441 39.500 40.858 1.00 39.54 156 GLY A CA 1
ATOM 835 C C . GLY A 1 166 ? 36.037 38.451 39.946 1.00 37.96 156 GLY A C 1
ATOM 836 O O . GLY A 1 166 ? 36.955 38.770 39.183 1.00 37.38 156 GLY A O 1
ATOM 837 N N . LEU A 1 167 ? 35.551 37.217 39.996 1.00 38.75 157 LEU A N 1
ATOM 838 C CA . LEU A 1 167 ? 36.084 36.173 39.131 1.00 37.55 157 LEU A CA 1
ATOM 839 C C . LEU A 1 167 ? 35.518 36.312 37.720 1.00 36.84 157 LEU A C 1
ATOM 840 O O . LEU A 1 167 ? 34.367 36.721 37.554 1.00 37.73 157 LEU A O 1
ATOM 845 N N . PRO A 1 168 ? 36.300 35.987 36.690 1.00 36.61 158 PRO A N 1
ATOM 846 C CA . PRO A 1 168 ? 35.752 36.001 35.326 1.00 36.40 158 PRO A CA 1
ATOM 847 C C . PRO A 1 168 ? 34.810 34.825 35.108 1.00 36.57 158 PRO A C 1
ATOM 848 O O . PRO A 1 168 ? 35.164 33.669 35.353 1.00 36.02 158 PRO A O 1
ATOM 852 N N . LEU A 1 169 ? 33.599 35.129 34.655 1.00 36.82 159 LEU A N 1
ATOM 853 C CA . LEU A 1 169 ? 32.561 34.132 34.453 1.00 37.57 159 LEU A CA 1
ATOM 854 C C . LEU A 1 169 ? 32.382 33.874 32.964 1.00 37.70 159 LEU A C 1
ATOM 855 O O . LEU A 1 169 ? 32.496 34.794 32.148 1.00 38.13 159 LEU A O 1
ATOM 860 N N . THR A 1 170 ? 32.109 32.619 32.616 1.00 38.87 160 THR A N 1
ATOM 861 C CA . THR A 1 170 ? 31.832 32.232 31.235 1.00 39.58 160 THR A CA 1
ATOM 862 C C . THR A 1 170 ? 30.605 31.334 31.232 1.00 40.86 160 THR A C 1
ATOM 863 O O . THR A 1 170 ? 30.641 30.229 31.781 1.00 41.03 160 THR A O 1
ATOM 867 N N . LEU A 1 171 ? 29.521 31.810 30.635 1.00 40.23 161 LEU A N 1
ATOM 868 C CA . LEU A 1 171 ? 28.353 30.971 30.429 1.00 41.60 161 LEU A CA 1
ATOM 869 C C . LEU A 1 171 ? 28.594 30.048 29.243 1.00 41.48 161 LEU A C 1
ATOM 870 O O . LEU A 1 171 ? 29.023 30.493 28.174 1.00 40.40 161 LEU A O 1
ATOM 875 N N . ASN A 1 172 ? 28.327 28.763 29.437 1.00 44.04 162 ASN A N 1
ATOM 876 C CA . ASN A 1 172 ? 28.456 27.761 28.393 1.00 44.75 162 ASN A CA 1
ATOM 877 C C . ASN A 1 172 ? 27.085 27.176 28.088 1.00 46.81 162 ASN A C 1
ATOM 878 O O . ASN A 1 172 ? 26.265 26.990 28.992 1.00 48.71 162 ASN A O 1
ATOM 883 N N . SER A 1 173 ? 26.827 26.901 26.812 1.00 46.93 163 SER A N 1
ATOM 884 C CA . SER A 1 173 ? 25.549 26.318 26.433 1.00 48.92 163 SER A CA 1
ATOM 885 C C . SER A 1 173 ? 25.720 25.535 25.143 1.00 48.88 163 SER A C 1
ATOM 886 O O . SER A 1 173 ? 26.487 25.933 24.262 1.00 47.88 163 SER A O 1
ATOM 889 N N . VAL A 1 174 ? 24.997 24.426 25.041 1.00 51.01 164 VAL A N 1
ATOM 890 C CA . VAL A 1 174 ? 25.029 23.568 23.866 1.00 51.11 164 VAL A CA 1
ATOM 891 C C . VAL A 1 174 ? 23.782 23.847 23.044 1.00 52.39 164 VAL A C 1
ATOM 892 O O . VAL A 1 174 ? 22.663 23.826 23.570 1.00 53.20 164 VAL A O 1
ATOM 896 N N . ILE A 1 175 ? 23.967 24.117 21.760 1.00 51.92 165 ILE A N 1
ATOM 897 C CA . ILE A 1 175 ? 22.861 24.465 20.880 1.00 54.01 165 ILE A CA 1
ATOM 898 C C . ILE A 1 175 ? 22.690 23.378 19.828 1.00 55.04 165 ILE A C 1
ATOM 899 O O . ILE A 1 175 ? 23.660 22.763 19.369 1.00 53.91 165 ILE A O 1
ATOM 904 N N . HIS A 1 176 ? 21.433 23.138 19.458 1.00 55.86 166 HIS A N 1
ATOM 905 C CA . HIS A 1 176 ? 21.080 22.178 18.426 1.00 57.16 166 HIS A CA 1
ATOM 906 C C . HIS A 1 176 ? 19.877 22.719 17.665 1.00 58.51 166 HIS A C 1
ATOM 907 O O . HIS A 1 176 ? 19.400 23.826 17.925 1.00 58.19 166 HIS A O 1
ATOM 914 N N . ARG A 1 177 ? 19.382 21.916 16.722 1.00 57.18 167 ARG A N 1
ATOM 915 C CA . ARG A 1 177 ? 18.295 22.349 15.847 1.00 59.92 167 ARG A CA 1
ATOM 916 C C . ARG A 1 177 ? 17.080 22.826 16.628 1.00 61.96 167 ARG A C 1
ATOM 917 O O . ARG A 1 177 ? 16.356 23.718 16.170 1.00 63.09 167 ARG A O 1
ATOM 919 N N . GLY A 1 178 ? 16.852 22.263 17.814 1.00 60.29 168 GLY A N 1
ATOM 920 C CA . GLY A 1 178 ? 15.685 22.642 18.592 1.00 62.37 168 GLY A CA 1
ATOM 921 C C . GLY A 1 178 ? 15.830 23.981 19.288 1.00 61.38 168 GLY A C 1
ATOM 922 O O . GLY A 1 178 ? 14.942 24.835 19.202 1.00 62.91 168 GLY A O 1
ATOM 923 N N . ASN A 1 179 ? 16.956 24.190 19.973 1.00 61.70 169 ASN A N 1
ATOM 924 C CA . ASN A 1 179 ? 17.115 25.332 20.864 1.00 61.21 169 ASN A CA 1
ATOM 925 C C . ASN A 1 179 ? 18.054 26.400 20.312 1.00 59.96 169 ASN A C 1
ATOM 926 O O . ASN A 1 179 ? 18.544 27.238 21.075 1.00 59.39 169 ASN A O 1
ATOM 931 N N . ILE A 1 180 ? 18.330 26.390 19.006 1.00 59.42 170 ILE A N 1
ATOM 932 C CA . ILE A 1 180 ? 19.213 27.410 18.457 1.00 57.84 170 ILE A CA 1
ATOM 933 C C . ILE A 1 180 ? 18.507 28.753 18.363 1.00 58.09 170 ILE A C 1
ATOM 934 O O . ILE A 1 180 ? 19.166 29.792 18.241 1.00 56.91 170 ILE A O 1
ATOM 939 N N . HIS A 1 181 ? 17.176 28.765 18.423 1.00 56.67 171 HIS A N 1
ATOM 940 C CA . HIS A 1 181 ? 16.459 30.029 18.493 1.00 58.10 171 HIS A CA 1
ATOM 941 C C . HIS A 1 181 ? 16.624 30.709 19.843 1.00 57.16 171 HIS A C 1
ATOM 942 O O . HIS A 1 181 ? 16.226 31.870 19.986 1.00 58.02 171 HIS A O 1
ATOM 949 N N . GLU A 1 182 ? 17.201 30.021 20.826 1.00 58.51 172 GLU A N 1
ATOM 950 C CA . GLU A 1 182 ? 17.402 30.562 22.161 1.00 57.68 172 GLU A CA 1
ATOM 951 C C . GLU A 1 182 ? 18.691 31.361 22.283 1.00 54.66 172 GLU A C 1
ATOM 952 O O . GLU A 1 182 ? 19.031 31.796 23.388 1.00 54.22 172 GLU A O 1
ATOM 958 N N . VAL A 1 183 ? 19.424 31.553 21.182 1.00 53.68 173 VAL A N 1
ATOM 959 C CA . VAL A 1 183 ? 20.682 32.302 21.254 1.00 50.93 173 VAL A CA 1
ATOM 960 C C . VAL A 1 183 ? 20.471 33.726 21.749 1.00 50.59 173 VAL A C 1
ATOM 961 O O . VAL A 1 183 ? 21.240 34.173 22.614 1.00 49.41 173 VAL A O 1
ATOM 965 N N . PRO A 1 184 ? 19.471 34.488 21.283 1.00 48.71 174 PRO A N 1
ATOM 966 C CA . PRO A 1 184 ? 19.256 35.820 21.879 1.00 49.23 174 PRO A CA 1
ATOM 967 C C . PRO A 1 184 ? 19.005 35.780 23.377 1.00 49.32 174 PRO A C 1
ATOM 968 O O . PRO A 1 184 ? 19.446 36.687 24.093 1.00 48.36 174 PRO A O 1
ATOM 972 N N . GLY A 1 185 ? 18.313 34.753 23.874 1.00 50.09 175 GLY A N 1
ATOM 973 C CA . GLY A 1 185 ? 18.105 34.642 25.308 1.00 50.72 175 GLY A CA 1
ATOM 974 C C . GLY A 1 185 ? 19.392 34.385 26.068 1.00 48.55 175 GLY A C 1
ATOM 975 O O . GLY A 1 185 ? 19.571 34.876 27.187 1.00 48.64 175 GLY A O 1
ATOM 976 N N . PHE A 1 186 ? 20.306 33.614 25.476 1.00 50.73 176 PHE A N 1
ATOM 977 C CA . PHE A 1 186 ? 21.591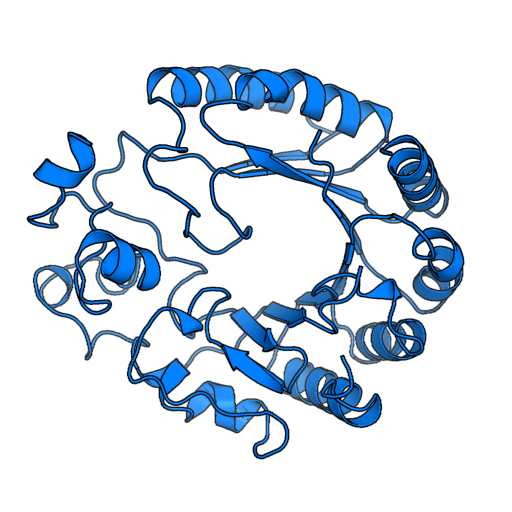 33.371 26.125 1.00 49.27 176 PHE A CA 1
ATOM 978 C C . PHE A 1 186 ? 22.443 34.633 26.148 1.00 47.98 176 PHE A C 1
ATOM 979 O O . PHE A 1 186 ? 23.203 34.858 27.096 1.00 47.22 176 PHE A O 1
ATOM 987 N N . ILE A 1 187 ? 22.334 35.466 25.111 1.00 48.73 177 ILE A N 1
ATOM 988 C CA . ILE A 1 187 ? 23.120 36.694 25.063 1.00 47.39 177 ILE A CA 1
ATOM 989 C C . ILE A 1 187 ? 22.654 37.667 26.135 1.00 47.46 177 ILE A C 1
ATOM 990 O O . ILE A 1 187 ? 23.469 38.310 26.806 1.00 46.53 177 ILE A O 1
ATOM 995 N N . ASP A 1 188 ? 21.337 37.791 26.314 1.00 46.61 178 ASP A N 1
ATOM 996 C CA . ASP A 1 188 ? 20.813 38.669 27.354 1.00 47.81 178 ASP A CA 1
ATOM 997 C C . ASP A 1 188 ? 21.192 38.167 28.740 1.00 46.84 178 ASP A C 1
ATOM 998 O O . ASP A 1 188 ? 21.500 38.963 29.634 1.00 46.93 178 ASP A O 1
ATOM 1003 N N . LEU A 1 189 ? 21.188 36.848 28.938 1.00 46.84 179 LEU A N 1
ATOM 1004 C CA . LEU A 1 189 ? 21.543 36.302 30.242 1.00 46.12 179 LEU A CA 1
ATOM 1005 C C . LEU A 1 189 ? 22.998 36.593 30.586 1.00 44.02 179 LEU A C 1
ATOM 1006 O O . LEU A 1 189 ? 23.308 36.970 31.721 1.00 44.26 179 LEU A O 1
ATOM 1011 N N . ALA A 1 190 ? 23.903 36.432 29.619 1.00 45.17 180 ALA A N 1
ATOM 1012 C CA . ALA A 1 190 ? 25.317 36.681 29.880 1.00 44.06 180 ALA A CA 1
ATOM 1013 C C . ALA A 1 190 ? 25.556 38.133 30.262 1.00 44.71 180 ALA A C 1
ATOM 1014 O O . ALA A 1 190 ? 26.358 38.424 31.156 1.00 44.35 180 ALA A O 1
ATOM 1016 N N . VAL A 1 191 ? 24.864 39.058 29.598 1.00 43.73 181 VAL A N 1
ATOM 1017 C CA . VAL A 1 191 ? 24.984 40.470 29.939 1.00 44.72 181 VAL A CA 1
ATOM 1018 C C . VAL A 1 191 ? 24.332 40.746 31.285 1.00 46.61 181 VAL A C 1
ATOM 1019 O O . VAL A 1 191 ? 24.857 41.512 32.102 1.00 46.62 181 VAL A O 1
ATOM 1023 N N . LYS A 1 192 ? 23.186 40.115 31.542 1.00 46.17 182 LYS A N 1
ATOM 1024 C CA . LYS A 1 192 ? 22.496 40.302 32.813 1.00 48.40 182 LYS A CA 1
ATOM 1025 C C . LYS A 1 192 ? 23.371 39.864 33.981 1.00 47.30 182 LYS A C 1
ATOM 1026 O O . LYS A 1 192 ? 23.539 40.601 34.959 1.00 48.00 182 LYS A O 1
ATOM 1032 N N . LEU A 1 193 ? 23.953 38.668 33.888 1.00 47.49 183 LEU A N 1
ATOM 1033 C CA . LEU A 1 193 ? 24.804 38.159 34.954 1.00 46.53 183 LEU A CA 1
ATOM 1034 C C . LEU A 1 193 ? 26.161 38.842 35.011 1.00 44.96 183 LEU A C 1
ATOM 1035 O O . LEU A 1 193 ? 26.892 38.638 35.985 1.00 45.02 183 LEU A O 1
ATOM 1040 N N . GLY A 1 194 ? 26.519 39.635 34.007 1.00 44.88 184 GLY A N 1
ATOM 1041 C CA . GLY A 1 194 ? 27.829 40.250 33.991 1.00 43.62 184 GLY A CA 1
ATOM 1042 C C . GLY A 1 194 ? 28.961 39.307 33.658 1.00 41.61 184 GLY A C 1
ATOM 1043 O O . GLY A 1 194 ? 30.084 39.510 34.128 1.00 41.07 184 GLY A O 1
ATOM 1044 N N . ALA A 1 195 ? 28.697 38.269 32.870 1.00 41.91 185 ALA A N 1
ATOM 1045 C CA . ALA A 1 195 ? 29.755 37.372 32.433 1.00 40.66 185 ALA A CA 1
ATOM 1046 C C . ALA A 1 195 ? 30.660 38.075 31.428 1.00 40.29 185 ALA A C 1
ATOM 1047 O O . ALA A 1 195 ? 30.235 38.983 30.709 1.00 41.13 185 ALA A O 1
ATOM 1049 N N . LYS A 1 196 ? 31.925 37.651 31.383 1.00 41.05 186 LYS A N 1
ATOM 1050 C CA . LYS A 1 196 ? 32.864 38.219 30.423 1.00 41.01 186 LYS A CA 1
ATOM 1051 C C . LYS A 1 196 ? 32.840 37.516 29.074 1.00 39.76 186 LYS A C 1
ATOM 1052 O O . LYS A 1 196 ? 33.221 38.125 28.069 1.00 39.13 186 LYS A O 1
ATOM 1058 N N . ARG A 1 197 ? 32.387 36.267 29.025 1.00 40.70 187 ARG A N 1
ATOM 1059 C CA . ARG A 1 197 ? 32.417 35.468 27.809 1.00 40.68 187 ARG A CA 1
ATOM 1060 C C . ARG A 1 197 ? 31.151 34.626 27.727 1.00 40.82 187 ARG A C 1
ATOM 1061 O O . ARG A 1 197 ? 30.531 34.314 28.746 1.00 40.90 187 ARG A O 1
ATOM 1069 N N . LEU A 1 198 ? 30.766 34.270 26.501 1.00 40.23 188 LEU A N 1
ATOM 1070 C CA . LEU A 1 198 ? 29.613 33.409 26.256 1.00 40.96 188 LEU A CA 1
ATOM 1071 C C . LEU A 1 198 ? 29.975 32.409 25.169 1.00 41.07 188 LEU A C 1
ATOM 1072 O O . LEU A 1 198 ? 30.346 32.805 24.062 1.00 40.61 188 LEU A O 1
ATOM 1077 N N . GLU A 1 199 ? 29.865 31.121 25.479 1.00 43.64 189 GLU A N 1
ATOM 1078 C CA . GLU A 1 199 ? 30.144 30.051 24.530 1.00 44.79 189 GLU A CA 1
ATOM 1079 C C . GLU A 1 199 ? 28.831 29.421 24.079 1.00 46.27 189 GLU A C 1
ATOM 1080 O O . GLU A 1 199 ? 27.975 29.100 24.910 1.00 47.36 189 GLU A O 1
ATOM 1086 N N . VAL A 1 200 ? 28.669 29.256 22.769 1.00 44.21 190 VAL A N 1
ATOM 1087 C CA . VAL A 1 200 ? 27.541 28.534 22.191 1.00 46.07 190 VAL A CA 1
ATOM 1088 C C . VAL A 1 200 ? 28.093 27.599 21.126 1.00 46.37 190 VAL A C 1
ATOM 1089 O O . VAL A 1 200 ? 28.707 28.053 20.153 1.00 45.84 190 VAL A O 1
ATOM 1093 N N . ALA A 1 201 ? 27.892 26.300 21.310 1.00 46.60 191 ALA A N 1
ATOM 1094 C CA . ALA A 1 201 ? 28.521 25.321 20.441 1.00 47.75 191 ALA A CA 1
ATOM 1095 C C . ALA A 1 201 ? 27.558 24.185 20.143 1.00 50.67 191 ALA A C 1
ATOM 1096 O O . ALA A 1 201 ? 26.831 23.725 21.028 1.00 51.23 191 ALA A O 1
ATOM 1098 N N . HIS A 1 202 ? 27.550 23.747 18.883 1.00 49.81 192 HIS A N 1
ATOM 1099 C CA . HIS A 1 202 ? 26.794 22.560 18.504 1.00 52.45 192 HIS A CA 1
ATOM 1100 C C . HIS A 1 202 ? 27.494 21.279 18.926 1.00 53.25 192 HIS A C 1
ATOM 1101 O O . HIS A 1 202 ? 26.835 20.243 19.062 1.00 54.24 192 HIS A O 1
ATOM 1108 N N . THR A 1 203 ? 28.802 21.332 19.147 1.00 51.85 193 THR A N 1
ATOM 1109 C CA . THR A 1 203 ? 29.533 20.162 19.599 1.00 53.72 193 THR A CA 1
ATOM 1110 C C . THR A 1 203 ? 29.193 19.849 21.055 1.00 57.09 193 THR A C 1
ATOM 1111 O O . THR A 1 203 ? 28.706 20.698 21.808 1.00 57.13 193 THR A O 1
ATOM 1115 N N . GLN A 1 204 ? 29.451 18.598 21.442 1.00 55.79 194 GLN A N 1
ATOM 1116 C CA . GLN A 1 204 ? 29.168 18.162 22.806 1.00 58.88 194 GLN A CA 1
ATOM 1117 C C . GLN A 1 204 ? 30.056 18.891 23.810 1.00 59.85 194 GLN A C 1
ATOM 1118 O O . GLN A 1 204 ? 29.563 19.585 24.709 1.00 59.90 194 GLN A O 1
ATOM 1124 N N . TYR A 1 205 ? 31.372 18.747 23.667 1.00 53.66 195 TYR A N 1
ATOM 1125 C CA . TYR A 1 205 ? 32.341 19.356 24.568 1.00 54.15 195 TYR A CA 1
ATOM 1126 C C . TYR A 1 205 ? 33.147 20.389 23.794 1.00 53.61 195 TYR A C 1
ATOM 1127 O O . TYR A 1 205 ? 33.724 20.071 22.749 1.00 54.11 195 TYR A O 1
ATOM 1136 N N . TYR A 1 206 ? 33.181 21.620 24.305 1.00 54.20 196 TYR A N 1
ATOM 1137 C CA . TYR A 1 206 ? 33.890 22.696 23.622 1.00 53.52 196 TYR A CA 1
ATOM 1138 C C . TYR A 1 206 ? 35.364 22.338 23.455 1.00 51.09 196 TYR A C 1
ATOM 1139 O O . TYR A 1 206 ? 36.027 21.909 24.406 1.00 51.73 196 TYR A O 1
ATOM 1148 N N . GLY A 1 207 ? 35.873 22.512 22.236 1.00 52.83 197 GLY A N 1
ATOM 1149 C CA . GLY A 1 207 ? 37.244 22.158 21.923 1.00 50.06 197 GLY A CA 1
ATOM 1150 C C . GLY A 1 207 ? 37.336 21.000 20.951 1.00 48.38 197 GLY A C 1
ATOM 1151 O O . GLY A 1 207 ? 38.091 21.051 19.972 1.00 47.80 197 GLY A O 1
ATOM 1152 N N . TRP A 1 208 ? 36.561 19.950 21.212 1.00 48.26 198 TRP A N 1
ATOM 1153 C CA . TRP A 1 208 ? 36.514 18.764 20.372 1.00 46.52 198 TRP A CA 1
ATOM 1154 C C . TRP A 1 208 ? 35.276 18.788 19.483 1.00 47.26 198 TRP A C 1
ATOM 1155 O O . TRP A 1 208 ? 34.210 19.262 19.884 1.00 47.10 198 TRP A O 1
ATOM 1166 N N . ALA A 1 209 ? 35.427 18.253 18.270 1.00 46.19 199 ALA A N 1
ATOM 1167 C CA . ALA A 1 209 ? 34.370 18.281 17.258 1.00 47.78 199 ALA A CA 1
ATOM 1168 C C . ALA A 1 209 ? 33.654 16.933 17.238 1.00 49.05 199 ALA A C 1
ATOM 1169 O O . ALA A 1 209 ? 33.925 16.063 16.413 1.00 48.68 199 ALA A O 1
ATOM 1171 N N . TYR A 1 210 ? 32.706 16.771 18.159 1.00 51.71 200 TYR A N 1
ATOM 1172 C CA . TYR A 1 210 ? 31.906 15.557 18.248 1.00 53.61 200 TYR A CA 1
ATOM 1173 C C . TYR A 1 210 ? 30.498 15.912 18.706 1.00 56.24 200 TYR A C 1
ATOM 1174 O O . TYR A 1 210 ? 30.314 16.799 19.547 1.00 56.80 200 TYR A O 1
ATOM 1183 N N . VAL A 1 211 ? 29.506 15.217 18.153 1.00 57.01 201 VAL A N 1
ATOM 1184 C CA . VAL A 1 211 ? 28.111 15.495 18.456 1.00 59.21 201 VAL A CA 1
ATOM 1185 C C . VAL A 1 211 ? 27.454 14.229 18.994 1.00 61.68 201 VAL A C 1
ATOM 1186 O O . VAL A 1 211 ? 27.942 13.113 18.798 1.00 62.09 201 VAL A O 1
ATOM 1190 N N . ASN A 1 212 ? 26.332 14.418 19.694 1.00 64.67 202 ASN A N 1
ATOM 1191 C CA . ASN A 1 212 ? 25.614 13.271 20.240 1.00 66.42 202 ASN A CA 1
ATOM 1192 C C . ASN A 1 212 ? 24.827 12.551 19.154 1.00 68.97 202 ASN A C 1
ATOM 1193 O O . ASN A 1 212 ? 24.732 11.318 19.158 1.00 68.88 202 ASN A O 1
ATOM 1195 N N . ARG A 1 213 ? 24.259 13.301 18.214 1.00 70.00 203 ARG A N 1
ATOM 1196 C CA . ARG A 1 213 ? 23.534 12.713 17.097 1.00 72.80 203 ARG A CA 1
ATOM 1197 C C . ARG A 1 213 ? 23.666 13.629 15.889 1.00 73.71 203 ARG A C 1
ATOM 1198 O O . ARG A 1 213 ? 23.985 14.816 16.013 1.00 72.29 203 ARG A O 1
ATOM 1200 N N . ALA A 1 214 ? 23.418 13.055 14.708 1.00 76.01 204 ALA A N 1
ATOM 1201 C CA . ALA A 1 214 ? 23.509 13.815 13.464 1.00 75.75 204 ALA A CA 1
ATOM 1202 C C . ALA A 1 214 ? 22.223 14.579 13.169 1.00 76.32 204 ALA A C 1
ATOM 1203 O O . ALA A 1 214 ? 22.270 15.704 12.658 1.00 75.94 204 ALA A O 1
ATOM 1205 N N . ALA A 1 215 ? 21.065 13.987 13.471 1.00 74.39 205 ALA A N 1
ATOM 1206 C CA . ALA A 1 215 ? 19.799 14.654 13.192 1.00 76.12 205 ALA A CA 1
ATOM 1207 C C . ALA A 1 215 ? 19.564 15.848 14.108 1.00 74.55 205 ALA A C 1
ATOM 1208 O O . ALA A 1 215 ? 18.755 16.721 13.776 1.00 75.71 205 ALA A O 1
ATOM 1210 N N . LEU A 1 216 ? 20.256 15.911 15.249 1.00 73.84 206 LEU A N 1
ATOM 1211 C CA . LEU A 1 216 ? 20.059 17.010 16.187 1.00 71.55 206 LEU A CA 1
ATOM 1212 C C . LEU A 1 216 ? 20.695 18.307 15.704 1.00 68.96 206 LEU A C 1
ATOM 1213 O O . LEU A 1 216 ? 20.311 19.382 16.177 1.00 68.62 206 LEU A O 1
ATOM 1218 N N . MET A 1 217 ? 21.645 18.232 14.771 1.00 69.85 207 MET A N 1
ATOM 1219 C CA . MET A 1 217 ? 22.378 19.410 14.323 1.00 67.20 207 MET A CA 1
ATOM 1220 C C . MET A 1 217 ? 21.438 20.440 13.694 1.00 66.21 207 MET A C 1
ATOM 1221 O O . MET A 1 217 ? 20.364 20.091 13.194 1.00 68.84 207 MET A O 1
ATOM 1226 N N . PRO A 1 218 ? 21.818 21.716 13.702 1.00 59.94 208 PRO A N 1
ATOM 1227 C CA . PRO A 1 218 ? 20.943 22.761 13.157 1.00 60.62 208 PRO A CA 1
ATOM 1228 C C . PRO A 1 218 ? 20.981 22.827 11.633 1.00 60.67 208 PRO A C 1
ATOM 1229 O O . PRO A 1 218 ? 21.867 22.285 10.972 1.00 59.44 208 PRO A O 1
ATOM 1233 N N . ASP A 1 219 ? 19.980 23.518 11.085 1.00 56.41 209 ASP A N 1
ATOM 1234 C CA . ASP A 1 219 ? 19.882 23.741 9.650 1.00 57.08 209 ASP A CA 1
ATOM 1235 C C . ASP A 1 219 ? 20.990 24.672 9.166 1.00 54.69 209 ASP A C 1
ATOM 1236 O O . ASP A 1 219 ? 21.589 25.430 9.933 1.00 52.78 209 ASP A O 1
ATOM 1241 N N . LYS A 1 220 ? 21.253 24.611 7.861 1.00 52.56 210 LYS A N 1
ATOM 1242 C CA . LYS A 1 220 ? 22.083 25.634 7.241 1.00 51.01 210 LYS A CA 1
ATOM 1243 C C . LYS A 1 220 ? 21.427 27.001 7.351 1.00 51.02 210 LYS A C 1
ATOM 1244 O O . LYS A 1 220 ? 22.117 28.012 7.518 1.00 49.48 210 LYS A O 1
ATOM 1250 N N . SER A 1 221 ? 20.094 27.050 7.285 1.00 52.50 211 SER A N 1
ATOM 1251 C CA . SER A 1 221 ? 19.388 28.316 7.445 1.00 53.00 211 SER A CA 1
ATOM 1252 C C . SER A 1 221 ? 19.527 28.849 8.867 1.00 50.71 211 SER A C 1
ATOM 1253 O O . SER A 1 221 ? 19.662 30.061 9.074 1.00 49.86 211 SER A O 1
ATOM 1256 N N . GLN A 1 222 ? 19.508 27.955 9.859 1.00 55.66 212 GLN A N 1
ATOM 1257 C CA . GLN A 1 222 ? 19.639 28.379 11.251 1.00 53.72 212 GLN A CA 1
ATOM 1258 C C . GLN A 1 222 ? 21.051 28.864 11.557 1.00 50.67 212 GLN A C 1
ATOM 1259 O O . GLN A 1 222 ? 21.232 29.815 12.327 1.00 49.56 212 GLN A O 1
ATOM 1265 N N . VAL A 1 223 ? 22.064 28.213 10.978 1.00 51.34 213 VAL A N 1
ATOM 1266 C CA . VAL A 1 223 ? 23.442 28.665 11.160 1.00 48.77 213 VAL A CA 1
ATOM 1267 C C . VAL A 1 223 ? 23.628 30.047 10.547 1.00 49.04 213 VAL A C 1
ATOM 1268 O O . VAL A 1 223 ? 24.155 30.963 11.187 1.00 47.73 213 VAL A O 1
ATOM 1272 N N . ASP A 1 224 ? 23.184 30.221 9.297 1.00 48.17 214 ASP A N 1
ATOM 1273 C CA . ASP A 1 224 ? 23.245 31.537 8.666 1.00 48.90 214 ASP A CA 1
ATOM 1274 C C . ASP A 1 224 ? 22.497 32.584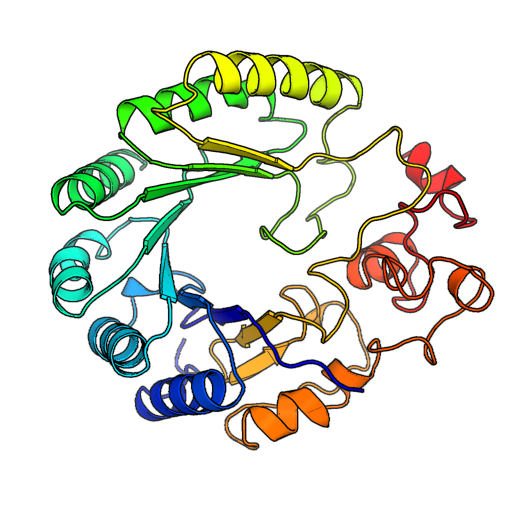 9.484 1.00 49.37 214 ASP A C 1
ATOM 1275 O O . ASP A 1 224 ? 22.883 33.760 9.489 1.00 48.93 214 ASP A O 1
ATOM 1280 N N . GLU A 1 225 ? 21.435 32.180 10.188 1.00 50.21 215 GLU A N 1
ATOM 1281 C CA . GLU A 1 225 ? 20.710 33.121 11.037 1.00 50.67 215 GLU A CA 1
ATOM 1282 C C . GLU A 1 225 ? 21.480 33.423 12.317 1.00 47.97 215 GLU A C 1
ATOM 1283 O O . GLU A 1 225 ? 21.522 34.574 12.767 1.00 47.71 215 GLU A O 1
ATOM 1289 N N . SER A 1 226 ? 22.094 32.401 12.918 1.00 48.46 216 SER A N 1
ATOM 1290 C CA . SER A 1 226 ? 22.817 32.595 14.169 1.00 46.19 216 SER A CA 1
ATOM 1291 C C . SER A 1 226 ? 24.114 33.371 13.981 1.00 44.54 216 SER A C 1
ATOM 1292 O O . SER A 1 226 ? 24.678 33.853 14.968 1.00 43.20 216 SER A O 1
ATOM 1295 N N . ILE A 1 227 ? 24.601 33.498 12.744 1.00 44.71 217 ILE A N 1
ATOM 1296 C CA . ILE A 1 227 ? 25.754 34.358 12.486 1.00 43.52 217 ILE A CA 1
ATOM 1297 C C . ILE A 1 227 ? 25.349 35.824 12.596 1.00 44.25 217 ILE A C 1
ATOM 1298 O O . ILE A 1 227 ? 26.029 36.624 13.249 1.00 42.98 217 ILE A O 1
ATOM 1303 N N . ARG A 1 228 ? 24.225 36.194 11.972 1.00 43.58 218 ARG A N 1
ATOM 1304 C CA . ARG A 1 228 ? 23.769 37.580 12.027 1.00 44.76 218 ARG A CA 1
ATOM 1305 C C . ARG A 1 228 ? 23.457 38.004 13.457 1.00 43.85 218 ARG A C 1
ATOM 1306 O O . ARG A 1 228 ? 23.708 39.152 13.839 1.00 43.70 218 ARG A O 1
ATOM 1314 N N . ILE A 1 229 ? 22.905 37.093 14.259 1.00 44.56 219 ILE A N 1
ATOM 1315 C CA . ILE A 1 229 ? 22.578 37.421 15.643 1.00 44.08 219 ILE A CA 1
ATOM 1316 C C . ILE A 1 229 ? 23.848 37.641 16.450 1.00 41.60 219 ILE A C 1
ATOM 1317 O O . ILE A 1 229 ? 23.973 38.622 17.193 1.00 41.35 219 ILE A O 1
ATOM 1322 N N . VAL A 1 230 ? 24.809 36.726 16.316 1.00 43.70 220 VAL A N 1
ATOM 1323 C CA . VAL A 1 230 ? 26.030 36.802 17.109 1.00 41.99 220 VAL A CA 1
ATOM 1324 C C . VAL A 1 230 ? 26.901 37.961 16.649 1.00 41.49 220 VAL A C 1
ATOM 1325 O O . VAL A 1 230 ? 27.493 38.672 17.471 1.00 40.99 220 VAL A O 1
ATOM 1329 N N . GLU A 1 231 ? 26.993 38.181 15.335 1.00 40.71 221 GLU A N 1
ATOM 1330 C CA . GLU A 1 231 ? 27.849 39.254 14.839 1.00 40.69 221 GLU A CA 1
ATOM 1331 C C . GLU A 1 231 ? 27.281 40.623 15.187 1.00 41.86 221 GLU A C 1
ATOM 1332 O O . GLU A 1 231 ? 28.037 41.559 15.472 1.00 41.51 221 GLU A O 1
ATOM 1338 N N . ALA A 1 232 ? 25.955 40.765 15.166 1.00 41.40 222 ALA A N 1
ATOM 1339 C CA . ALA A 1 232 ? 25.359 42.032 15.572 1.00 42.90 222 ALA A CA 1
ATOM 1340 C C . ALA A 1 232 ? 25.544 42.264 17.063 1.00 42.24 222 ALA A C 1
ATOM 1341 O O . ALA A 1 232 ? 25.785 43.396 17.497 1.00 42.59 222 ALA A O 1
ATOM 1343 N N . ALA A 1 233 ? 25.450 41.202 17.861 1.00 43.86 223 ALA A N 1
ATOM 1344 C CA . ALA A 1 233 ? 25.650 41.332 19.297 1.00 43.20 223 ALA A CA 1
ATOM 1345 C C . ALA A 1 233 ? 27.116 41.543 19.651 1.00 41.71 223 ALA A C 1
ATOM 1346 O O . ALA A 1 233 ? 27.414 42.194 20.659 1.00 41.45 223 ALA A O 1
ATOM 1348 N N . ARG A 1 234 ? 28.038 41.011 18.844 1.00 42.43 224 ARG A N 1
ATOM 1349 C CA . ARG A 1 234 ? 29.458 41.262 19.076 1.00 41.69 224 ARG A CA 1
ATOM 1350 C C . ARG A 1 234 ? 29.777 42.747 18.970 1.00 43.23 224 ARG A C 1
ATOM 1351 O O . ARG A 1 234 ? 30.434 43.316 19.850 1.00 43.10 224 ARG A O 1
ATOM 1359 N N . GLU A 1 235 ? 29.318 43.392 17.896 1.00 43.60 225 GLU A N 1
ATOM 1360 C CA . GLU A 1 235 ? 29.540 44.825 17.751 1.00 45.06 225 GLU A CA 1
ATOM 1361 C C . GLU A 1 235 ? 28.766 45.617 18.796 1.00 45.89 225 GLU A C 1
ATOM 1362 O O . GLU A 1 235 ? 29.240 46.658 19.264 1.00 46.26 225 GLU A O 1
ATOM 1368 N N . ARG A 1 236 ? 27.586 45.131 19.185 1.00 43.03 226 ARG A N 1
ATOM 1369 C CA . ARG A 1 236 ? 26.770 45.843 20.161 1.00 44.11 226 ARG A CA 1
ATOM 1370 C C . ARG A 1 236 ? 27.416 45.849 21.542 1.00 42.99 226 ARG A C 1
ATOM 1371 O O . ARG A 1 236 ? 27.209 46.789 22.319 1.00 43.54 226 ARG A O 1
ATOM 1379 N N . LEU A 1 237 ? 28.211 44.831 21.855 1.00 44.84 227 LEU A N 1
ATOM 1380 C CA . LEU A 1 237 ? 28.762 44.625 23.189 1.00 43.75 227 LEU A CA 1
ATOM 1381 C C . LEU A 1 237 ? 30.258 44.381 23.116 1.00 42.11 227 LEU A C 1
ATOM 1382 O O . LEU A 1 237 ? 30.779 43.449 23.729 1.00 40.70 227 LEU A O 1
ATOM 1387 N N . LYS A 1 238 ? 30.971 45.217 22.355 1.00 44.94 228 LYS A N 1
ATOM 1388 C CA . LYS A 1 238 ? 32.389 44.972 22.102 1.00 44.63 228 LYS A CA 1
ATOM 1389 C C . LYS A 1 238 ? 33.167 44.831 23.408 1.00 43.56 228 LYS A C 1
ATOM 1390 O O . LYS A 1 238 ? 33.820 43.808 23.654 1.00 44.11 228 LYS A O 1
ATOM 1396 N N . GLY A 1 239 ? 33.076 45.841 24.278 1.00 43.20 229 GLY A N 1
ATOM 1397 C CA . GLY A 1 239 ? 33.825 45.808 25.521 1.00 41.48 229 GLY A CA 1
ATOM 1398 C C . GLY A 1 239 ? 33.164 45.029 26.638 1.00 40.54 229 GLY A C 1
ATOM 1399 O O . GLY A 1 239 ? 33.855 44.589 27.561 1.00 39.46 229 GLY A O 1
ATOM 1400 N N . GLN A 1 240 ? 31.843 44.838 26.568 1.00 41.73 230 GLN A N 1
ATOM 1401 C CA . GLN A 1 240 ? 31.100 44.270 27.690 1.00 41.80 230 GLN A CA 1
ATOM 1402 C C . GLN A 1 240 ? 31.159 42.747 27.701 1.00 40.73 230 GLN A C 1
ATOM 1403 O O . GLN A 1 240 ? 31.468 42.137 28.731 1.00 40.52 230 GLN A O 1
ATOM 1409 N N . LEU A 1 241 ? 30.846 42.116 26.575 1.00 41.31 231 LEU A N 1
ATOM 1410 C CA . LEU A 1 241 ? 30.760 40.667 26.492 1.00 40.28 231 LEU A CA 1
ATOM 1411 C C . LEU A 1 241 ? 31.544 40.177 25.285 1.00 38.79 231 LEU A C 1
ATOM 1412 O O . LEU A 1 241 ? 31.648 40.867 24.267 1.00 38.85 231 LEU A O 1
ATOM 1417 N N . VAL A 1 242 ? 32.112 38.984 25.416 1.00 39.96 232 VAL A N 1
ATOM 1418 C CA . VAL A 1 242 ? 32.767 38.286 24.319 1.00 38.97 232 VAL A CA 1
ATOM 1419 C C . VAL A 1 242 ? 31.913 37.077 23.979 1.00 39.57 232 VAL A C 1
ATOM 1420 O O . VAL A 1 242 ? 31.571 36.288 24.866 1.00 39.84 232 VAL A O 1
ATOM 1424 N N . ILE A 1 243 ? 31.548 36.937 22.709 1.00 39.17 233 ILE A N 1
ATOM 1425 C CA . ILE A 1 243 ? 30.659 35.869 22.268 1.00 39.98 233 ILE A CA 1
ATOM 1426 C C . ILE A 1 243 ? 31.434 34.930 21.358 1.00 39.73 233 ILE A C 1
ATOM 1427 O O . ILE A 1 243 ? 32.125 35.374 20.433 1.00 39.65 233 ILE A O 1
ATOM 1432 N N . ASP A 1 244 ? 31.297 33.632 21.609 1.00 43.32 234 ASP A N 1
ATOM 1433 C CA . ASP A 1 244 ? 32.068 32.603 20.924 1.00 43.17 234 ASP A CA 1
ATOM 1434 C C . ASP A 1 244 ? 31.089 31.593 20.345 1.00 43.31 234 ASP A C 1
ATOM 1435 O O . ASP A 1 244 ? 30.451 30.846 21.093 1.00 43.53 234 ASP A O 1
ATOM 1440 N N . LEU A 1 245 ? 30.972 31.566 19.022 1.00 42.41 235 LEU A N 1
ATOM 1441 C CA . LEU A 1 245 ? 30.025 30.705 18.327 1.00 43.03 235 LEU A CA 1
ATOM 1442 C C . LEU A 1 245 ? 30.759 29.562 17.638 1.00 42.55 235 LEU A C 1
ATOM 1443 O O . LEU A 1 245 ? 31.783 29.781 16.985 1.00 41.88 235 LEU A O 1
ATOM 1448 N N . VAL A 1 246 ? 30.237 28.347 17.798 1.00 45.34 236 VAL A N 1
ATOM 1449 C CA . VAL A 1 246 ? 30.734 27.153 17.121 1.00 45.00 236 VAL A CA 1
ATOM 1450 C C . VAL A 1 246 ? 29.546 26.456 16.472 1.00 46.57 236 VAL A C 1
ATOM 1451 O O . VAL A 1 246 ? 28.645 25.982 17.173 1.00 46.87 236 VAL A O 1
ATOM 1455 N N . VAL A 1 247 ? 29.546 26.387 15.143 1.00 45.65 237 VAL A N 1
ATOM 1456 C CA . VAL A 1 247 ? 28.414 25.860 14.382 1.00 47.48 237 VAL A CA 1
ATOM 1457 C C . VAL A 1 247 ? 28.937 25.074 13.186 1.00 47.45 237 VAL A C 1
ATOM 1458 O O . VAL A 1 247 ? 30.099 25.225 12.790 1.00 46.06 237 VAL A O 1
ATOM 1462 N N . PRO A 1 248 ? 28.104 24.206 12.603 1.00 47.98 238 PRO A N 1
ATOM 1463 C CA . PRO A 1 248 ? 28.552 23.458 11.418 1.00 47.93 238 PRO A CA 1
ATOM 1464 C C . PRO A 1 248 ? 28.836 24.390 10.248 1.00 47.81 238 PRO A C 1
ATOM 1465 O O . PRO A 1 248 ? 28.014 25.236 9.887 1.00 48.46 238 PRO A O 1
ATOM 1469 N N . ASP A 1 249 ? 30.015 24.225 9.654 1.00 43.30 239 ASP A N 1
ATOM 1470 C CA . ASP A 1 249 ? 30.435 25.019 8.502 1.00 43.48 239 ASP A CA 1
ATOM 1471 C C . ASP A 1 249 ? 29.924 24.330 7.243 1.00 45.40 239 ASP A C 1
ATOM 1472 O O . ASP A 1 249 ? 30.522 23.367 6.760 1.00 45.49 239 ASP A O 1
ATOM 1477 N N . TYR A 1 250 ? 28.815 24.827 6.702 1.00 43.37 240 TYR A N 1
ATOM 1478 C CA . TYR A 1 250 ? 28.231 24.207 5.522 1.00 45.63 240 TYR A CA 1
ATOM 1479 C C . TYR A 1 250 ? 28.915 24.634 4.229 1.00 46.02 240 TYR A C 1
ATOM 1480 O O . TYR A 1 250 ? 28.674 24.018 3.185 1.00 47.69 240 TYR A O 1
ATOM 1489 N N . TYR A 1 251 ? 29.763 25.658 4.271 1.00 38.81 241 TYR A N 1
ATOM 1490 C CA . TYR A 1 251 ? 30.461 26.126 3.084 1.00 39.67 241 TYR A CA 1
ATOM 1491 C C . TYR A 1 251 ? 31.896 25.631 2.998 1.00 38.34 241 TYR A C 1
ATOM 1492 O O . TYR A 1 251 ? 32.507 25.741 1.931 1.00 39.38 241 TYR A O 1
ATOM 1501 N N . ALA A 1 252 ? 32.440 25.083 4.080 1.00 40.27 242 ALA A N 1
ATOM 1502 C CA . ALA A 1 252 ? 33.836 24.673 4.090 1.00 39.39 242 ALA A CA 1
ATOM 1503 C C . ALA A 1 252 ? 34.059 23.454 3.203 1.00 40.75 242 ALA A C 1
ATOM 1504 O O . ALA A 1 252 ? 33.280 22.497 3.223 1.00 41.54 242 ALA A O 1
ATOM 1506 N N . LYS A 1 253 ? 35.139 23.498 2.420 1.00 39.22 243 LYS A N 1
ATOM 1507 C CA . LYS A 1 253 ? 35.577 22.353 1.633 1.00 40.60 243 LYS A CA 1
ATOM 1508 C C . LYS A 1 253 ? 36.443 21.384 2.429 1.00 39.01 243 LYS A C 1
ATOM 1509 O O . LYS A 1 253 ? 36.445 20.183 2.134 1.00 39.66 243 LYS A O 1
ATOM 1515 N N . TYR A 1 254 ? 37.175 21.869 3.428 1.00 39.42 244 TYR A N 1
ATOM 1516 C CA . TYR A 1 254 ? 38.093 21.054 4.208 1.00 37.97 244 TYR A CA 1
ATOM 1517 C C . TYR A 1 254 ? 37.821 21.246 5.691 1.00 36.24 244 TYR A C 1
ATOM 1518 O O . TYR A 1 254 ? 37.370 22.317 6.108 1.00 35.84 244 TYR A O 1
ATOM 1527 N N . PRO A 1 255 ? 38.086 20.234 6.510 1.00 38.43 245 PRO A N 1
ATOM 1528 C CA . PRO A 1 255 ? 37.721 20.307 7.924 1.00 37.09 245 PRO A CA 1
ATOM 1529 C C . PRO A 1 255 ? 38.784 21.016 8.756 1.00 35.93 245 PRO A C 1
ATOM 1530 O O . PRO A 1 255 ? 39.857 21.384 8.274 1.00 35.58 245 PRO A O 1
ATOM 1534 N N . LYS A 1 256 ? 38.452 21.198 10.028 1.00 37.02 246 LYS A N 1
ATOM 1535 C CA . LYS A 1 256 ? 39.330 21.809 11.011 1.00 36.86 246 LYS A CA 1
ATOM 1536 C C . LYS A 1 256 ? 40.001 20.718 11.835 1.00 36.17 246 LYS A C 1
ATOM 1537 O O . LYS A 1 256 ? 39.454 19.627 12.017 1.00 36.94 246 LYS A O 1
ATOM 1543 N N . ALA A 1 257 ? 41.201 21.015 12.320 1.00 37.41 247 ALA A N 1
ATOM 1544 C CA . ALA A 1 257 ? 41.860 20.115 13.256 1.00 36.12 247 ALA A CA 1
ATOM 1545 C C . ALA A 1 257 ? 41.062 20.055 14.550 1.00 35.69 247 ALA A C 1
ATOM 1546 O O . ALA A 1 257 ? 40.805 21.089 15.176 1.00 35.57 247 ALA A O 1
ATOM 1548 N N . CYS A 1 258 ? 40.661 18.852 14.950 1.00 37.63 248 CYS A N 1
ATOM 1549 C CA . CYS A 1 258 ? 39.956 18.700 16.212 1.00 37.46 248 CYS A CA 1
ATOM 1550 C C . CYS A 1 258 ? 40.928 18.890 17.368 1.00 36.20 248 CYS A C 1
ATOM 1551 O O . CYS A 1 258 ? 41.883 18.122 17.512 1.00 36.35 248 CYS A O 1
ATOM 1554 N N . ALA A 1 259 ? 40.680 19.906 18.198 1.00 37.55 249 ALA A N 1
ATOM 1555 C CA . ALA A 1 259 ? 41.556 20.230 19.327 1.00 36.55 249 ALA A CA 1
ATOM 1556 C C . ALA A 1 259 ? 43.013 20.342 18.890 1.00 35.85 249 ALA A C 1
ATOM 1557 O O . ALA A 1 259 ? 43.932 19.993 19.635 1.00 34.58 249 ALA A O 1
ATOM 1559 N N . GLY A 1 260 ? 43.233 20.834 17.675 1.00 36.63 250 GLY A N 1
ATOM 1560 C CA . GLY A 1 260 ? 44.581 20.982 17.171 1.00 36.38 250 GLY A CA 1
ATOM 1561 C C . GLY A 1 260 ? 45.248 19.695 16.748 1.00 36.26 250 GLY A C 1
ATOM 1562 O O . GLY A 1 260 ? 46.449 19.699 16.475 1.00 36.86 250 GLY A O 1
ATOM 1563 N N . GLY A 1 261 ? 44.514 18.599 16.687 1.00 34.26 251 GLY A N 1
ATOM 1564 C CA . GLY A 1 261 ? 45.109 17.348 16.272 1.00 33.99 251 GLY A CA 1
ATOM 1565 C C . GLY A 1 261 ? 45.171 16.347 17.410 1.00 33.41 251 GLY A C 1
ATOM 1566 O O . GLY A 1 261 ? 45.379 16.698 18.577 1.00 32.98 251 GLY A O 1
ATOM 1567 N N . TRP A 1 262 ? 44.980 15.077 17.063 1.00 33.32 252 TRP A N 1
ATOM 1568 C CA . TRP A 1 262 ? 45.004 14.002 18.046 1.00 32.88 252 TRP A CA 1
ATOM 1569 C C . TRP A 1 262 ? 46.352 13.959 18.753 1.00 32.78 252 TRP A C 1
ATOM 1570 O O . TRP A 1 262 ? 47.403 13.928 18.108 1.00 32.79 252 TRP A O 1
ATOM 1581 N N . GLY A 1 263 ? 46.318 13.960 20.084 1.00 32.52 253 GLY A N 1
ATOM 1582 C CA . GLY A 1 263 ? 47.547 13.886 20.857 1.00 32.57 253 GLY A CA 1
ATOM 1583 C C . GLY A 1 263 ? 48.469 15.058 20.627 1.00 32.71 253 GLY A C 1
ATOM 1584 O O . GLY A 1 263 ? 49.694 14.906 20.689 1.00 32.44 253 GLY A O 1
ATOM 1585 N N . ARG A 1 264 ? 47.907 16.232 20.364 1.00 32.35 254 ARG A N 1
ATOM 1586 C CA . ARG A 1 264 ? 48.689 17.395 19.997 1.00 33.28 254 ARG A CA 1
ATOM 1587 C C . ARG A 1 264 ? 48.518 18.568 20.956 1.00 33.00 254 ARG A C 1
ATOM 1588 O O . ARG A 1 264 ? 49.347 19.485 20.931 1.00 33.14 254 ARG A O 1
ATOM 1596 N N . LYS A 1 265 ? 47.496 18.560 21.817 1.00 31.92 255 LYS A N 1
ATOM 1597 C CA . LYS A 1 265 ? 47.264 19.691 22.708 1.00 32.18 255 LYS A CA 1
ATOM 1598 C C . LYS A 1 265 ? 46.681 19.304 24.065 1.00 31.89 255 LYS A C 1
ATOM 1599 O O . LYS A 1 265 ? 47.212 19.705 25.106 1.00 31.29 255 LYS A O 1
ATOM 1605 N N . LEU A 1 266 ? 45.590 18.544 24.070 1.00 32.42 256 LEU A N 1
ATOM 1606 C CA . LEU A 1 266 ? 44.779 18.334 25.262 1.00 32.25 256 LEU A CA 1
ATOM 1607 C C . LEU A 1 266 ? 44.909 16.911 25.784 1.00 31.64 256 LEU A C 1
ATOM 1608 O O . LEU A 1 266 ? 45.234 15.977 25.047 1.00 31.32 256 LEU A O 1
ATOM 1613 N N . MET A 1 267 ? 44.637 16.762 27.081 1.00 31.79 257 MET A N 1
ATOM 1614 C CA . MET A 1 267 ? 44.533 15.467 27.740 1.00 31.74 257 MET A CA 1
ATOM 1615 C C . MET A 1 267 ? 43.248 15.453 28.550 1.00 31.64 257 MET A C 1
ATOM 1616 O O . MET A 1 267 ? 42.946 16.425 29.250 1.00 31.78 257 MET A O 1
ATOM 1621 N N . ASN A 1 268 ? 42.502 14.358 28.466 1.00 33.04 258 ASN A N 1
ATOM 1622 C CA . ASN A 1 268 ? 41.339 14.135 29.313 1.00 32.70 258 ASN A CA 1
ATOM 1623 C C . ASN A 1 268 ? 41.666 13.015 30.292 1.00 31.49 258 ASN A C 1
ATOM 1624 O O . ASN A 1 268 ? 42.097 11.935 29.878 1.00 31.16 258 ASN A O 1
ATOM 1629 N N . VAL A 1 269 ? 41.473 13.270 31.583 1.00 32.31 259 VAL A N 1
ATOM 1630 C CA . VAL A 1 269 ? 41.747 12.288 32.630 1.00 31.94 259 VAL A CA 1
ATOM 1631 C C . VAL A 1 269 ? 40.436 11.957 33.331 1.00 32.40 259 VAL A C 1
ATOM 1632 O O . VAL A 1 269 ? 39.833 12.826 33.973 1.00 32.55 259 VAL A O 1
ATOM 1636 N N . THR A 1 270 ? 40.004 10.698 33.217 1.00 32.71 260 THR A N 1
ATOM 1637 C CA . THR A 1 270 ? 38.742 10.259 33.790 1.00 33.38 260 THR A CA 1
ATOM 1638 C C . THR A 1 270 ? 38.869 10.166 35.307 1.00 33.01 260 THR A C 1
ATOM 1639 O O . THR A 1 270 ? 39.977 10.182 35.845 1.00 32.35 260 THR A O 1
ATOM 1643 N N . PRO A 1 271 ? 37.744 10.067 36.028 1.00 34.69 261 PRO A N 1
ATOM 1644 C CA . PRO A 1 271 ? 37.831 9.937 37.492 1.00 35.10 261 PRO A CA 1
ATOM 1645 C C . PRO A 1 271 ? 38.661 8.754 37.963 1.00 35.26 261 PRO A C 1
ATOM 1646 O O . PRO A 1 271 ? 39.257 8.828 39.044 1.00 35.30 261 PRO A O 1
ATOM 1650 N N . GLN A 1 272 ? 38.723 7.666 37.192 1.00 34.32 262 GLN A N 1
ATOM 1651 C CA . GLN A 1 272 ? 39.529 6.514 37.576 1.00 34.69 262 GLN A CA 1
ATOM 1652 C C . GLN A 1 272 ? 40.998 6.663 37.208 1.00 32.58 262 GLN A C 1
ATOM 1653 O O . GLN A 1 272 ? 41.791 5.779 37.544 1.00 32.24 262 GLN A O 1
ATOM 1659 N N . GLY A 1 273 ? 41.378 7.739 36.525 1.00 32.09 263 GLY A N 1
ATOM 1660 C CA . GLY A 1 273 ? 42.756 7.954 36.140 1.00 31.07 263 GLY A CA 1
ATOM 1661 C C . GLY A 1 273 ? 43.096 7.565 34.720 1.00 30.93 263 GLY A C 1
ATOM 1662 O O . GLY A 1 273 ? 44.268 7.654 34.338 1.00 30.56 263 GLY A O 1
ATOM 1663 N N . LYS A 1 274 ? 42.117 7.131 33.931 1.00 31.09 264 LYS A N 1
ATOM 1664 C CA . LYS A 1 274 ? 42.364 6.796 32.535 1.00 30.94 264 LYS A CA 1
ATOM 1665 C C . LYS A 1 274 ? 42.544 8.071 31.718 1.00 30.33 264 LYS A C 1
ATOM 1666 O O . LYS A 1 274 ? 41.740 9.001 31.816 1.00 30.17 264 LYS A O 1
ATOM 1672 N N . VAL A 1 275 ? 43.604 8.118 30.913 1.00 30.58 265 VAL A N 1
ATOM 1673 C CA . VAL A 1 275 ? 43.975 9.310 30.152 1.00 30.94 265 VAL A CA 1
ATOM 1674 C C . VAL A 1 275 ? 43.584 9.110 28.692 1.00 31.51 265 VAL A C 1
ATOM 1675 O O . VAL A 1 275 ? 44.089 8.199 28.024 1.00 31.59 265 VAL A O 1
ATOM 1679 N N . LEU A 1 276 ? 42.708 9.984 28.189 1.00 31.25 266 LEU A N 1
ATOM 1680 C CA . LEU A 1 276 ? 42.221 9.959 26.819 1.00 31.63 266 LEU A CA 1
ATOM 1681 C C . LEU A 1 276 ? 42.789 11.122 26.011 1.00 31.17 266 LEU A C 1
ATOM 1682 O O . LEU A 1 276 ? 43.019 12.208 26.550 1.00 31.11 266 LEU A O 1
ATOM 1687 N N . PRO A 1 277 ? 43.021 10.931 24.709 1.00 31.14 267 PRO A N 1
ATOM 1688 C CA . PRO A 1 277 ? 43.365 12.075 23.852 1.00 31.34 267 PRO A CA 1
ATOM 1689 C C . PRO A 1 277 ? 42.208 13.028 23.617 1.00 32.17 267 PRO A C 1
ATOM 1690 O O . PRO A 1 277 ? 42.437 14.134 23.108 1.00 31.76 267 PRO A O 1
ATOM 1694 N N . CYS A 1 278 ? 40.987 12.642 23.971 1.00 33.50 268 CYS A N 1
ATOM 1695 C CA . CYS A 1 278 ? 39.813 13.498 23.858 1.00 34.69 268 CYS A CA 1
ATOM 1696 C C . CYS A 1 278 ? 38.676 12.835 24.621 1.00 35.79 268 CYS A C 1
ATOM 1697 O O . CYS A 1 278 ? 38.755 11.662 24.989 1.00 35.99 268 CYS A O 1
ATOM 1700 N N . HIS A 1 279 ? 37.601 13.595 24.829 1.00 36.17 269 HIS A N 1
ATOM 1701 C CA . HIS A 1 279 ? 36.517 13.109 25.673 1.00 38.33 269 HIS A CA 1
ATOM 1702 C C . HIS A 1 279 ? 35.838 11.884 25.069 1.00 38.86 269 HIS A C 1
ATOM 1703 O O . HIS A 1 279 ? 35.451 10.961 25.795 1.00 39.60 269 HIS A O 1
ATOM 1710 N N . ALA A 1 280 ? 35.688 11.850 23.750 1.00 36.79 270 ALA A N 1
ATOM 1711 C CA . ALA A 1 280 ? 34.978 10.769 23.082 1.00 37.27 270 ALA A CA 1
ATOM 1712 C C . ALA A 1 280 ? 35.897 9.647 22.612 1.00 36.91 270 ALA A C 1
ATOM 1713 O O . ALA A 1 280 ? 35.467 8.809 21.813 1.00 37.74 270 ALA A O 1
ATOM 1715 N N . ALA A 1 281 ? 37.143 9.598 23.093 1.00 35.97 271 ALA A N 1
ATOM 1716 C CA . ALA A 1 281 ? 38.087 8.615 22.566 1.00 35.45 271 ALA A CA 1
ATOM 1717 C C . ALA A 1 281 ? 37.693 7.188 22.931 1.00 35.95 271 ALA A C 1
ATOM 1718 O O . ALA A 1 281 ? 38.050 6.247 22.213 1.00 35.82 271 ALA A O 1
ATOM 1720 N N . GLU A 1 282 ? 36.956 7.002 24.031 1.00 35.48 272 GLU A N 1
ATOM 1721 C CA . GLU A 1 282 ? 36.504 5.669 24.409 1.00 35.94 272 GLU A CA 1
ATOM 1722 C C . GLU A 1 282 ? 35.494 5.089 23.426 1.00 36.74 272 GLU A C 1
ATOM 1723 O O . GLU A 1 282 ? 35.158 3.906 23.539 1.00 37.41 272 GLU A O 1
ATOM 1729 N N . THR A 1 283 ? 35.018 5.887 22.464 1.00 35.16 273 THR A N 1
ATOM 1730 C CA . THR A 1 283 ? 34.178 5.364 21.390 1.00 36.62 273 THR A CA 1
ATOM 1731 C C . THR A 1 283 ? 34.965 4.441 20.473 1.00 36.91 273 THR A C 1
ATOM 1732 O O . THR A 1 283 ? 34.409 3.482 19.927 1.00 38.55 273 THR A O 1
ATOM 1736 N N . ILE A 1 284 ? 36.248 4.716 20.295 1.00 36.18 274 ILE A N 1
ATOM 1737 C CA . ILE A 1 284 ? 37.066 3.984 19.325 1.00 36.30 274 ILE A CA 1
ATOM 1738 C C . ILE A 1 284 ? 37.522 2.671 19.947 1.00 36.49 274 ILE A C 1
ATOM 1739 O O . ILE A 1 284 ? 38.072 2.675 21.060 1.00 35.48 274 ILE A O 1
ATOM 1744 N N . PRO A 1 285 ? 37.308 1.540 19.283 1.00 35.73 275 PRO A N 1
ATOM 1745 C CA . PRO A 1 285 ? 37.761 0.259 19.825 1.00 36.03 275 PRO A CA 1
ATOM 1746 C C . PRO A 1 285 ? 39.237 0.022 19.545 1.00 35.02 275 PRO A C 1
ATOM 1747 O O . PRO A 1 285 ? 39.857 0.671 18.702 1.00 34.60 275 PRO A O 1
ATOM 1751 N N . GLY A 1 286 ? 39.796 -0.939 20.274 1.00 36.20 276 GLY A N 1
ATOM 1752 C CA . GLY A 1 286 ? 41.168 -1.338 20.038 1.00 35.43 276 GLY A CA 1
ATOM 1753 C C . GLY A 1 286 ? 42.213 -0.352 20.503 1.00 33.49 276 GLY A C 1
ATOM 1754 O O . GLY A 1 286 ? 43.363 -0.433 20.065 1.00 33.18 276 GLY A O 1
ATOM 1755 N N . LEU A 1 287 ? 41.849 0.578 21.379 1.00 34.17 277 LEU A N 1
ATOM 1756 C CA . LEU A 1 287 ? 42.778 1.574 21.893 1.00 32.77 277 LEU A CA 1
ATOM 1757 C C . LEU A 1 287 ? 43.227 1.194 23.294 1.00 31.73 277 LEU A C 1
ATOM 1758 O O . LEU A 1 287 ? 42.402 0.861 24.153 1.00 31.86 277 LEU A O 1
ATOM 1763 N N . GLU A 1 288 ? 44.529 1.268 23.526 1.00 31.49 278 GLU A N 1
ATOM 1764 C CA . GLU A 1 288 ? 45.110 0.949 24.822 1.00 31.11 278 GLU A CA 1
ATOM 1765 C C . GLU A 1 288 ? 45.330 2.249 25.584 1.00 29.95 278 GLU A C 1
ATOM 1766 O O . GLU A 1 288 ? 46.333 2.938 25.384 1.00 29.23 278 GLU A O 1
ATOM 1772 N N . PHE A 1 289 ? 44.388 2.580 26.460 1.00 31.55 279 PHE A N 1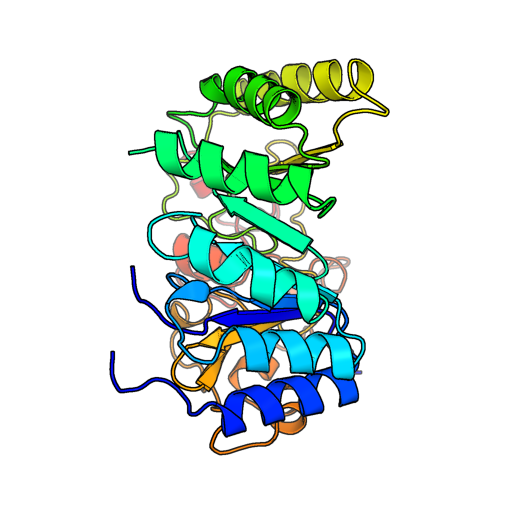
ATOM 1773 C CA . PHE A 1 289 ? 44.525 3.751 27.310 1.00 30.48 279 PHE A CA 1
ATOM 1774 C C . PHE A 1 289 ? 45.357 3.404 28.534 1.00 29.65 279 PHE A C 1
ATOM 1775 O O . PHE A 1 289 ? 45.238 2.311 29.092 1.00 30.57 279 PHE A O 1
ATOM 1783 N N . TRP A 1 290 ? 46.205 4.337 28.947 1.00 30.92 280 TRP A N 1
ATOM 1784 C CA . TRP A 1 290 ? 47.036 4.162 30.128 1.00 30.55 280 TRP A CA 1
ATOM 1785 C C . TRP A 1 290 ? 46.495 4.991 31.289 1.00 30.96 280 TRP A C 1
ATOM 1786 O O . TRP A 1 290 ? 45.875 6.039 31.093 1.00 31.12 280 TRP A O 1
ATOM 1797 N N . TYR A 1 291 ? 46.723 4.502 32.503 1.00 30.54 281 TYR A N 1
ATOM 1798 C CA . TYR A 1 291 ? 46.268 5.161 33.718 1.00 30.77 281 TYR A CA 1
ATOM 1799 C C . TYR A 1 291 ? 47.423 5.901 34.376 1.00 30.69 281 TYR A C 1
ATOM 1800 O O . TYR A 1 291 ? 48.585 5.502 34.263 1.00 30.59 281 TYR A O 1
ATOM 1809 N N . VAL A 1 292 ? 47.095 6.996 35.068 1.00 31.48 282 VAL A N 1
ATOM 1810 C CA . VAL A 1 292 ? 48.127 7.733 35.788 1.00 31.46 282 VAL A CA 1
ATOM 1811 C C . VAL A 1 292 ? 48.588 6.974 37.018 1.00 32.24 282 VAL A C 1
ATOM 1812 O O . VAL A 1 292 ? 49.651 7.279 37.568 1.00 32.64 282 VAL A O 1
ATOM 1816 N N . THR A 1 293 ? 47.814 5.987 37.466 1.00 32.32 283 THR A N 1
ATOM 1817 C CA . THR A 1 293 ? 48.220 5.175 38.602 1.00 32.96 283 THR A CA 1
ATOM 1818 C C . THR A 1 293 ? 49.353 4.219 38.255 1.00 33.41 283 THR A C 1
ATOM 1819 O O . THR A 1 293 ? 50.003 3.694 39.164 1.00 34.09 283 THR A O 1
ATOM 1823 N N . ASP A 1 294 ? 49.608 3.986 36.967 1.00 31.98 284 ASP A N 1
ATOM 1824 C CA . ASP A 1 294 ? 50.619 3.031 36.542 1.00 32.42 284 ASP A CA 1
ATOM 1825 C C . ASP A 1 294 ? 51.767 3.662 35.769 1.00 32.49 284 ASP A C 1
ATOM 1826 O O . ASP A 1 294 ? 52.770 2.984 35.521 1.00 32.19 284 ASP A O 1
ATOM 1831 N N . HIS A 1 295 ? 51.649 4.931 35.387 1.00 30.82 285 HIS A N 1
ATOM 1832 C CA . HIS A 1 295 ? 52.672 5.614 34.612 1.00 31.29 285 HIS A CA 1
ATOM 1833 C C . HIS A 1 295 ? 52.709 7.074 35.018 1.00 31.99 285 HIS A C 1
ATOM 1834 O O . HIS A 1 295 ? 51.730 7.623 35.527 1.00 32.53 285 HIS A O 1
ATOM 1841 N N . ALA A 1 296 ? 53.847 7.705 34.768 1.00 32.18 286 ALA A N 1
ATOM 1842 C CA . ALA A 1 296 ? 53.910 9.149 34.886 1.00 32.89 286 ALA A CA 1
ATOM 1843 C C . ALA A 1 296 ? 53.219 9.787 33.689 1.00 32.40 286 ALA A C 1
ATOM 1844 O O . ALA A 1 296 ? 53.147 9.204 32.604 1.00 31.78 286 ALA A O 1
ATOM 1846 N N . LEU A 1 297 ? 52.702 10.997 33.898 1.00 32.45 287 LEU A N 1
ATOM 1847 C CA . LEU A 1 297 ? 51.898 11.641 32.866 1.00 32.01 287 LEU A CA 1
ATOM 1848 C C . LEU A 1 297 ? 52.695 11.842 31.584 1.00 31.41 287 LEU A C 1
ATOM 1849 O O . LEU A 1 297 ? 52.133 11.764 30.483 1.00 30.97 287 LEU A O 1
ATOM 1854 N N . GLY A 1 298 ? 54.002 12.082 31.707 1.00 33.42 288 GLY A N 1
ATOM 1855 C CA . GLY A 1 298 ? 54.823 12.277 30.524 1.00 33.24 288 GLY A CA 1
ATOM 1856 C C . GLY A 1 298 ? 54.967 11.012 29.699 1.00 32.84 288 GLY A C 1
ATOM 1857 O O . GLY A 1 298 ? 55.028 11.067 28.470 1.00 32.33 288 GLY A O 1
ATOM 1858 N N . GLU A 1 299 ? 55.021 9.857 30.360 1.00 32.86 289 GLU A N 1
ATOM 1859 C CA . GLU A 1 299 ? 55.113 8.601 29.631 1.00 33.14 289 GLU A CA 1
ATOM 1860 C C . GLU A 1 299 ? 53.801 8.281 28.931 1.00 33.25 289 GLU A C 1
ATOM 1861 O O . GLU A 1 299 ? 53.797 7.713 27.834 1.00 32.73 289 GLU A O 1
ATOM 1867 N N . ILE A 1 300 ? 52.677 8.642 29.551 1.00 31.13 290 ILE A N 1
ATOM 1868 C CA . ILE A 1 300 ? 51.382 8.460 28.905 1.00 31.27 290 ILE A CA 1
ATOM 1869 C C . ILE A 1 300 ? 51.268 9.356 27.678 1.00 31.08 290 ILE A C 1
ATOM 1870 O O . ILE A 1 300 ? 50.804 8.923 26.618 1.00 31.90 290 ILE A O 1
ATOM 1875 N N . TRP A 1 301 ? 51.696 10.612 27.796 1.00 31.96 291 TRP A N 1
ATOM 1876 C CA . TRP A 1 301 ? 51.575 11.542 26.680 1.00 31.72 291 TRP A CA 1
ATOM 1877 C C . TRP A 1 301 ? 52.418 11.102 25.488 1.00 31.91 291 TRP A C 1
ATOM 1878 O O . TRP A 1 301 ? 52.023 11.298 24.332 1.00 31.89 291 TRP A O 1
ATOM 1889 N N . THR A 1 302 ? 53.567 10.482 25.744 1.00 31.64 292 THR A N 1
ATOM 1890 C CA . THR A 1 302 ? 54.513 10.177 24.680 1.00 32.01 292 THR A CA 1
ATOM 1891 C C . THR A 1 302 ? 54.445 8.737 24.190 1.00 32.40 292 THR A C 1
ATOM 1892 O O . THR A 1 302 ? 54.697 8.490 23.007 1.00 32.61 292 THR A O 1
ATOM 1896 N N . LYS A 1 303 ? 54.105 7.778 25.054 1.00 31.93 293 LYS A N 1
ATOM 1897 C CA . LYS A 1 303 ? 54.252 6.375 24.702 1.00 32.69 293 LYS A CA 1
ATOM 1898 C C . LYS A 1 303 ? 52.976 5.551 24.785 1.00 31.95 293 LYS A C 1
ATOM 1899 O O . LYS A 1 303 ? 52.985 4.401 24.331 1.00 32.10 293 LYS A O 1
ATOM 1905 N N . SER A 1 304 ? 51.897 6.073 25.351 1.00 30.99 294 SER A N 1
ATOM 1906 C CA . SER A 1 304 ? 50.685 5.272 25.465 1.00 30.99 294 SER A CA 1
ATOM 1907 C C . SER A 1 304 ? 50.134 5.014 24.069 1.00 30.91 294 SER A C 1
ATOM 1908 O O . SER A 1 304 ? 50.061 5.945 23.258 1.00 30.24 294 SER A O 1
ATOM 1911 N N . PRO A 1 305 ? 49.761 3.775 23.742 1.00 30.29 295 PRO A N 1
ATOM 1912 C CA . PRO A 1 305 ? 49.324 3.492 22.367 1.00 30.81 295 PRO A CA 1
ATOM 1913 C C . PRO A 1 305 ? 48.092 4.272 21.954 1.00 30.64 295 PRO A C 1
ATOM 1914 O O . PRO A 1 305 ? 47.897 4.509 20.756 1.00 30.99 295 PRO A O 1
ATOM 1918 N N . ALA A 1 306 ? 47.255 4.684 22.907 1.00 30.97 296 ALA A N 1
ATOM 1919 C CA . ALA A 1 306 ? 46.058 5.437 22.551 1.00 30.88 296 ALA A CA 1
ATOM 1920 C C . ALA A 1 306 ? 46.416 6.815 22.016 1.00 30.28 296 ALA A C 1
ATOM 1921 O O . ALA A 1 306 ? 45.792 7.301 21.065 1.00 30.67 296 ALA A O 1
ATOM 1923 N N . PHE A 1 307 ? 47.420 7.460 22.610 1.00 32.57 297 PHE A N 1
ATOM 1924 C CA . PHE A 1 307 ? 47.854 8.759 22.109 1.00 31.66 297 PHE A CA 1
ATOM 1925 C C . PHE A 1 307 ? 48.633 8.624 20.807 1.00 31.42 297 PHE A C 1
ATOM 1926 O O . PHE A 1 307 ? 48.481 9.443 19.895 1.00 32.06 297 PHE A O 1
ATOM 1934 N N . ALA A 1 308 ? 49.462 7.589 20.698 1.00 30.29 298 ALA A N 1
ATOM 1935 C CA . ALA A 1 308 ? 50.262 7.399 19.498 1.00 30.00 298 ALA A CA 1
ATOM 1936 C C . ALA A 1 308 ? 49.431 6.935 18.310 1.00 30.31 298 ALA A C 1
ATOM 1937 O O . ALA A 1 308 ? 49.839 7.156 17.166 1.00 30.15 298 ALA A O 1
ATOM 1939 N N . ALA A 1 309 ? 48.257 6.348 18.555 1.00 29.64 299 ALA A N 1
ATOM 1940 C CA . ALA A 1 309 ? 47.509 5.660 17.502 1.00 30.98 299 ALA A CA 1
ATOM 1941 C C . ALA A 1 309 ? 47.201 6.579 16.325 1.00 32.05 299 ALA A C 1
ATOM 1942 O O . ALA A 1 309 ? 47.470 6.237 15.166 1.00 32.69 299 ALA A O 1
ATOM 1944 N N . TYR A 1 310 ? 46.626 7.748 16.599 1.00 32.15 300 TYR A N 1
ATOM 1945 C CA . TYR A 1 310 ? 46.248 8.683 15.548 1.00 32.95 300 TYR A CA 1
ATOM 1946 C C . TYR A 1 310 ? 47.037 9.983 15.633 1.00 33.20 300 TYR A C 1
ATOM 1947 O O . TYR A 1 310 ? 46.574 11.023 15.155 1.00 33.55 300 TYR A O 1
ATOM 1956 N N . ARG A 1 311 ? 48.224 9.942 16.230 1.00 32.23 301 ARG A N 1
ATOM 1957 C CA . ARG A 1 311 ? 49.126 11.083 16.245 1.00 33.00 301 ARG A CA 1
ATOM 1958 C C . ARG A 1 311 ? 50.040 11.026 15.028 1.00 33.85 301 ARG A C 1
ATOM 1959 O O . ARG A 1 311 ? 50.558 9.962 14.673 1.00 34.40 301 ARG A O 1
ATOM 1967 N N . GLY A 1 312 ? 50.232 12.176 14.389 1.00 35.04 302 GLY A N 1
ATOM 1968 C CA . GLY A 1 312 ? 51.062 12.231 13.204 1.00 35.80 302 GLY A CA 1
ATOM 1969 C C . GLY A 1 312 ? 50.282 11.892 11.950 1.00 36.71 302 GLY A C 1
ATOM 1970 O O . GLY A 1 312 ? 49.066 12.098 11.900 1.00 36.79 302 GLY A O 1
ATOM 1971 N N . THR A 1 313 ? 50.960 11.378 10.920 1.00 36.51 303 THR A N 1
ATOM 1972 C CA . THR A 1 313 ? 50.307 11.088 9.651 1.00 37.48 303 THR A CA 1
ATOM 1973 C C . THR A 1 313 ? 50.464 9.648 9.183 1.00 38.09 303 THR A C 1
ATOM 1974 O O . THR A 1 313 ? 49.858 9.288 8.170 1.00 39.15 303 THR A O 1
ATOM 1978 N N . SER A 1 314 ? 51.251 8.820 9.875 1.00 38.87 304 SER A N 1
ATOM 1979 C CA . SER A 1 314 ? 51.514 7.459 9.415 1.00 39.51 304 SER A CA 1
ATOM 1980 C C . SER A 1 314 ? 50.281 6.565 9.471 1.00 39.27 304 SER A C 1
ATOM 1981 O O . SER A 1 314 ? 50.233 5.545 8.774 1.00 40.03 304 SER A O 1
ATOM 1984 N N . TRP A 1 315 ? 49.288 6.923 10.277 1.00 37.18 305 TRP A N 1
ATOM 1985 C CA . TRP A 1 315 ? 48.079 6.128 10.418 1.00 37.56 305 TRP A CA 1
ATOM 1986 C C . TRP A 1 315 ? 47.083 6.352 9.292 1.00 38.16 305 TRP A C 1
ATOM 1987 O O . TRP A 1 315 ? 46.085 5.629 9.220 1.00 39.00 305 TRP A O 1
ATOM 1998 N N . MET A 1 316 ? 47.330 7.321 8.416 1.00 38.60 306 MET A N 1
ATOM 1999 C CA . MET A 1 316 ? 46.279 7.852 7.561 1.00 39.21 306 MET A CA 1
ATOM 2000 C C . MET A 1 316 ? 46.001 6.954 6.364 1.00 41.28 306 MET A C 1
ATOM 2001 O O . MET A 1 316 ? 46.913 6.359 5.780 1.00 41.96 306 MET A O 1
ATOM 2006 N N . LYS A 1 317 ? 44.725 6.863 6.010 1.00 39.43 307 LYS A N 1
ATOM 2007 C CA . LYS A 1 317 ? 44.283 6.303 4.747 1.00 41.67 307 LYS A CA 1
ATOM 2008 C C . LYS A 1 317 ? 44.156 7.418 3.712 1.00 42.28 307 LYS A C 1
ATOM 2009 O O . LYS A 1 317 ? 44.262 8.605 4.025 1.00 40.96 307 LYS A O 1
ATOM 2015 N N . GLU A 1 318 ? 43.913 7.025 2.467 1.00 42.99 308 GLU A N 1
ATOM 2016 C CA . GLU A 1 318 ? 43.598 7.990 1.420 1.00 44.10 308 GLU A CA 1
ATOM 2017 C C . GLU A 1 318 ? 42.202 8.554 1.678 1.00 44.08 308 GLU A C 1
ATOM 2018 O O . GLU A 1 318 ? 41.354 7.861 2.240 1.00 44.32 308 GLU A O 1
ATOM 2024 N N . PRO A 1 319 ? 41.947 9.809 1.273 1.00 42.78 309 PRO A N 1
ATOM 2025 C CA . PRO A 1 319 ? 42.849 10.730 0.573 1.00 42.94 309 PRO A CA 1
ATOM 2026 C C . PRO A 1 319 ? 43.818 11.497 1.467 1.00 41.01 309 PRO A C 1
ATOM 2027 O O . PRO A 1 319 ? 44.634 12.238 0.928 1.00 41.46 309 PRO A O 1
ATOM 2031 N N . CYS A 1 320 ? 43.736 11.345 2.793 1.00 43.01 310 CYS A N 1
ATOM 2032 C CA . CYS A 1 3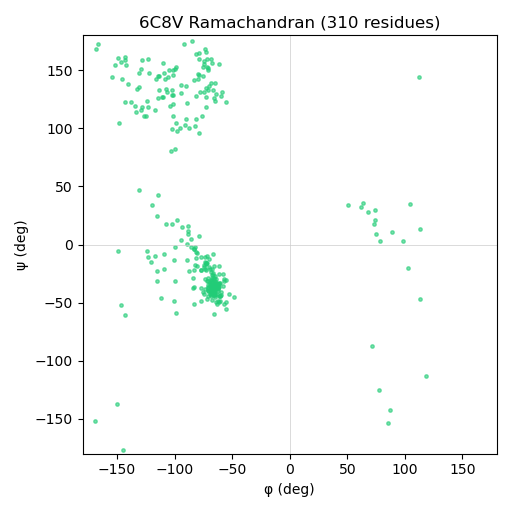20 ? 44.593 12.143 3.668 1.00 41.07 310 CYS A CA 1
ATOM 2033 C C . CYS A 1 320 ? 46.064 11.796 3.479 1.00 41.15 310 CYS A C 1
ATOM 2034 O O . CYS A 1 320 ? 46.934 12.665 3.601 1.00 40.36 310 CYS A O 1
ATOM 2037 N N . ARG A 1 321 ? 46.361 10.526 3.193 1.00 42.64 311 ARG A N 1
ATOM 2038 C CA . ARG A 1 321 ? 47.752 10.090 3.139 1.00 43.07 311 ARG A CA 1
ATOM 2039 C C . ARG A 1 321 ? 48.519 10.786 2.023 1.00 44.27 311 ARG A C 1
ATOM 2040 O O . ARG A 1 321 ? 49.729 11.012 2.152 1.00 43.97 311 ARG A O 1
ATOM 2048 N N . SER A 1 322 ? 47.838 11.154 0.937 1.00 43.37 312 SER A N 1
ATOM 2049 C CA . SER A 1 322 ? 48.451 11.818 -0.210 1.00 44.51 312 SER A CA 1
ATOM 2050 C C . SER A 1 322 ? 47.931 13.243 -0.373 1.00 44.08 312 SER A C 1
ATOM 2051 O O . SER A 1 322 ? 47.652 13.694 -1.485 1.00 45.82 312 SER A O 1
ATOM 2054 N N . CYS A 1 323 ? 47.798 13.973 0.734 1.00 43.77 313 CYS A N 1
ATOM 2055 C CA . CYS A 1 323 ? 47.153 15.277 0.730 1.00 43.40 313 CYS A CA 1
ATOM 2056 C C . CYS A 1 323 ? 48.076 16.366 1.258 1.00 42.66 313 CYS A C 1
ATOM 2057 O O . CYS A 1 323 ? 48.897 16.132 2.148 1.00 41.48 313 CYS A O 1
ATOM 2060 N N . ASP A 1 324 ? 47.902 17.573 0.706 1.00 44.42 314 ASP A N 1
ATOM 2061 C CA . ASP A 1 324 ? 48.691 18.722 1.140 1.00 43.82 314 ASP A CA 1
ATOM 2062 C C . ASP A 1 324 ? 48.366 19.108 2.575 1.00 41.92 314 ASP A C 1
ATOM 2063 O O . ASP A 1 324 ? 49.260 19.469 3.346 1.00 40.81 314 ASP A O 1
ATOM 2068 N N . ARG A 1 325 ? 47.091 19.055 2.948 1.00 41.18 315 ARG A N 1
ATOM 2069 C CA . ARG A 1 325 ? 46.638 19.569 4.229 1.00 40.04 315 ARG A CA 1
ATOM 2070 C C . ARG A 1 325 ? 46.703 18.533 5.346 1.00 38.77 315 ARG A C 1
ATOM 2071 O O . ARG A 1 325 ? 46.109 18.750 6.409 1.00 37.83 315 ARG A O 1
ATOM 2079 N N . ARG A 1 326 ? 47.433 17.430 5.145 1.00 40.69 316 ARG A N 1
ATOM 2080 C CA . ARG A 1 326 ? 47.415 16.351 6.131 1.00 39.51 316 ARG A CA 1
ATOM 2081 C C . ARG A 1 326 ? 48.032 16.782 7.455 1.00 37.46 316 ARG A C 1
ATOM 2082 O O . ARG A 1 326 ? 47.652 16.263 8.509 1.00 36.49 316 ARG A O 1
ATOM 2090 N N . GLU A 1 327 ? 48.975 17.722 7.431 1.00 38.94 317 GLU A N 1
ATOM 2091 C CA . GLU A 1 327 ? 49.615 18.205 8.645 1.00 37.79 317 GLU A CA 1
ATOM 2092 C C . GLU A 1 327 ? 49.075 19.559 9.082 1.00 36.87 317 GLU A C 1
ATOM 2093 O O . GLU A 1 327 ? 49.719 20.252 9.876 1.00 36.45 317 GLU A O 1
ATOM 2099 N N . LYS A 1 328 ? 47.910 19.950 8.579 1.00 36.88 318 LYS A N 1
ATOM 2100 C CA . LYS A 1 328 ? 47.266 21.180 9.010 1.00 35.93 318 LYS A CA 1
ATOM 2101 C C . LYS A 1 328 ? 45.990 20.916 9.790 1.00 35.03 318 LYS A C 1
ATOM 2102 O O . LYS A 1 328 ? 45.789 21.507 10.857 1.00 34.09 318 LYS A O 1
ATOM 2108 N N . ASP A 1 329 ? 45.130 20.027 9.302 1.00 36.61 319 ASP A N 1
ATOM 2109 C CA . ASP A 1 329 ? 43.946 19.631 10.045 1.00 36.54 319 ASP A CA 1
ATOM 2110 C C . ASP A 1 329 ? 44.028 18.209 10.575 1.00 36.06 319 ASP A C 1
ATOM 2111 O O . ASP A 1 329 ? 43.144 17.797 11.334 1.00 36.73 319 ASP A O 1
ATOM 2116 N N . TRP A 1 330 ? 45.047 17.448 10.171 1.00 37.89 320 TRP A N 1
ATOM 2117 C CA . TRP A 1 330 ? 45.328 16.129 10.734 1.00 36.97 320 TRP A CA 1
ATOM 2118 C C . TRP A 1 330 ? 44.190 15.148 10.466 1.00 37.23 320 TRP A C 1
ATOM 2119 O O . TRP A 1 330 ? 43.880 14.286 11.290 1.00 37.09 320 TRP A O 1
ATOM 2130 N N . GLY A 1 331 ? 43.571 15.270 9.296 1.00 37.12 321 GLY A N 1
ATOM 2131 C CA . GLY A 1 331 ? 42.509 14.371 8.906 1.00 37.90 321 GLY A CA 1
ATOM 2132 C C . GLY A 1 331 ? 41.167 14.657 9.531 1.00 37.85 321 GLY A C 1
ATOM 2133 O O . GLY A 1 331 ? 40.216 13.903 9.289 1.00 39.33 321 GLY A O 1
ATOM 2134 N N . GLY A 1 332 ? 41.054 15.717 10.326 1.00 37.72 322 GLY A N 1
ATOM 2135 C CA . GLY A 1 332 ? 39.795 16.055 10.955 1.00 37.35 322 GLY A CA 1
ATOM 2136 C C . GLY A 1 332 ? 39.607 15.339 12.274 1.00 36.54 322 GLY A C 1
ATOM 2137 O O . GLY A 1 332 ? 40.558 15.153 13.038 1.00 35.51 322 GLY A O 1
ATOM 2138 N N . CYS A 1 333 ? 38.378 14.925 12.551 1.00 37.58 323 CYS A N 1
ATOM 2139 C CA . CYS A 1 333 ? 38.038 14.344 13.838 1.00 37.29 323 CYS A CA 1
ATOM 2140 C C . CYS A 1 333 ? 37.979 12.827 13.702 1.00 37.86 323 CYS A C 1
ATOM 2141 O O . CYS A 1 333 ? 37.339 12.307 12.783 1.00 38.64 323 CYS A O 1
ATOM 2144 N N . ARG A 1 334 ? 38.684 12.122 14.596 1.00 36.57 324 ARG A N 1
ATOM 2145 C CA . ARG A 1 334 ? 38.680 10.660 14.557 1.00 37.17 324 ARG A CA 1
ATOM 2146 C C . ARG A 1 334 ? 37.320 10.103 14.944 1.00 38.31 324 ARG A C 1
ATOM 2147 O O . ARG A 1 334 ? 36.835 9.141 14.335 1.00 39.61 324 ARG A O 1
ATOM 2155 N N . CYS A 1 335 ? 36.694 10.689 15.964 1.00 38.18 325 CYS A N 1
ATOM 2156 C CA . CYS A 1 335 ? 35.464 10.123 16.499 1.00 39.22 325 CYS A CA 1
ATOM 2157 C C . CYS A 1 335 ? 34.300 10.305 15.539 1.00 41.09 325 CYS A C 1
ATOM 2158 O O . CYS A 1 335 ? 33.443 9.420 15.432 1.00 42.78 325 CYS A O 1
ATOM 2161 N N . GLN A 1 336 ? 34.253 11.441 14.836 1.00 40.83 326 GLN A N 1
ATOM 2162 C CA . GLN A 1 336 ? 33.261 11.621 13.782 1.00 42.33 326 GLN A CA 1
ATOM 2163 C C . GLN A 1 336 ? 33.452 10.591 12.681 1.00 42.42 326 GLN A C 1
ATOM 2164 O O . GLN A 1 336 ? 32.479 10.001 12.197 1.00 43.61 326 GLN A O 1
ATOM 2170 N N . ALA A 1 337 ? 34.702 10.369 12.266 1.00 39.88 327 ALA A N 1
ATOM 2171 C CA . ALA A 1 337 ? 34.974 9.362 11.247 1.00 40.37 327 ALA A CA 1
ATOM 2172 C C . ALA A 1 337 ? 34.426 8.008 11.671 1.00 41.27 327 ALA A C 1
ATOM 2173 O O . ALA A 1 337 ? 33.707 7.349 10.912 1.00 43.35 327 ALA A O 1
ATOM 2175 N N . LEU A 1 338 ? 34.736 7.589 12.900 1.00 38.85 328 LEU A N 1
ATOM 2176 C CA . LEU A 1 338 ? 34.222 6.319 13.397 1.00 39.76 328 LEU A CA 1
ATOM 2177 C C . LEU A 1 338 ? 32.701 6.337 13.461 1.00 41.30 328 LEU A C 1
ATOM 2178 O O . LEU A 1 338 ? 32.035 5.417 12.974 1.00 42.99 328 LEU A O 1
ATOM 2183 N N . ALA A 1 339 ? 32.133 7.390 14.051 1.00 39.45 329 ALA A N 1
ATOM 2184 C CA . ALA A 1 339 ? 30.692 7.428 14.271 1.00 41.00 329 ALA A CA 1
ATOM 2185 C C . ALA A 1 339 ? 29.916 7.506 12.964 1.00 43.22 329 ALA A C 1
ATOM 2186 O O . ALA A 1 339 ? 28.762 7.068 12.907 1.00 45.27 329 ALA A O 1
ATOM 2188 N N . LEU A 1 340 ? 30.521 8.041 11.904 1.00 41.57 330 LEU A N 1
ATOM 2189 C CA . LEU A 1 340 ? 29.808 8.222 10.649 1.00 43.82 330 LEU A CA 1
ATOM 2190 C C . LEU A 1 340 ? 30.257 7.290 9.533 1.00 45.28 330 LEU A C 1
ATOM 2191 O O . LEU A 1 340 ? 29.483 7.066 8.598 1.00 47.88 330 LEU A O 1
ATOM 2196 N N . THR A 1 341 ? 31.466 6.728 9.603 1.00 43.76 331 THR A N 1
ATOM 2197 C CA . THR A 1 341 ? 31.915 5.796 8.577 1.00 45.09 331 THR A CA 1
ATOM 2198 C C . THR A 1 341 ? 32.134 4.378 9.081 1.00 45.66 331 THR A C 1
ATOM 2199 O O . THR A 1 341 ? 32.092 3.443 8.275 1.00 47.46 331 THR A O 1
ATOM 2203 N N . GLY A 1 342 ? 32.360 4.191 10.382 1.00 44.08 332 GLY A N 1
ATOM 2204 C CA . GLY A 1 342 ? 32.609 2.889 10.955 1.00 44.36 332 GLY A CA 1
ATOM 2205 C C . GLY A 1 342 ? 34.065 2.615 11.269 1.00 42.51 332 GLY A C 1
ATOM 2206 O O . GLY A 1 342 ? 34.356 1.724 12.076 1.00 42.07 332 GLY A O 1
ATOM 2207 N N . ASP A 1 343 ? 34.983 3.356 10.653 1.00 44.14 333 ASP A N 1
ATOM 2208 C CA . ASP A 1 343 ? 36.413 3.228 10.898 1.00 42.38 333 ASP A CA 1
ATOM 2209 C C . ASP A 1 343 ? 36.961 4.584 11.316 1.00 40.11 333 ASP A C 1
ATOM 2210 O O . ASP A 1 343 ? 36.823 5.566 10.579 1.00 40.07 333 ASP A O 1
ATOM 2215 N N . ALA A 1 344 ? 37.593 4.635 12.490 1.00 40.42 334 ALA A N 1
ATOM 2216 C CA . ALA A 1 344 ? 38.130 5.896 12.988 1.00 39.03 334 ALA A CA 1
ATOM 2217 C C . ALA A 1 344 ? 39.318 6.391 12.175 1.00 38.12 334 ALA A C 1
ATOM 2218 O O . ALA A 1 344 ? 39.623 7.586 12.221 1.00 37.44 334 ALA A O 1
ATOM 2220 N N . ALA A 1 345 ? 39.994 5.509 11.439 1.00 38.88 335 ALA A N 1
ATOM 2221 C CA . ALA A 1 345 ? 41.141 5.900 10.627 1.00 38.56 335 ALA A CA 1
ATOM 2222 C C . ALA A 1 345 ? 40.740 6.478 9.279 1.00 38.90 335 ALA A C 1
ATOM 2223 O O . ALA A 1 345 ? 41.619 6.880 8.508 1.00 38.51 335 ALA A O 1
ATOM 2225 N N . ASN A 1 346 ? 39.445 6.529 8.983 1.00 39.20 336 ASN A N 1
ATOM 2226 C CA . ASN A 1 346 ? 38.966 7.092 7.735 1.00 40.54 336 ASN A CA 1
ATOM 2227 C C . ASN A 1 346 ? 39.077 8.612 7.750 1.00 39.30 336 ASN A C 1
ATOM 2228 O O . ASN A 1 346 ? 39.301 9.244 8.787 1.00 37.49 336 ASN A O 1
ATOM 2233 N N . THR A 1 347 ? 38.904 9.199 6.571 1.00 41.25 337 THR A N 1
ATOM 2234 C CA . THR A 1 347 ? 38.822 10.646 6.467 1.00 40.63 337 THR A CA 1
ATOM 2235 C C . THR A 1 347 ? 37.530 11.134 7.105 1.00 40.90 337 THR A C 1
ATOM 2236 O O . THR A 1 347 ? 36.475 10.508 6.966 1.00 42.15 337 THR A O 1
ATOM 2240 N N . ASP A 1 348 ? 37.626 12.237 7.833 1.00 41.62 338 ASP A N 1
ATOM 2241 C CA . ASP A 1 348 ? 36.453 12.886 8.389 1.00 41.72 338 ASP A CA 1
ATOM 2242 C C . ASP A 1 348 ? 35.466 13.199 7.271 1.00 43.61 338 ASP A C 1
ATOM 2243 O O . ASP A 1 348 ? 35.832 13.896 6.312 1.00 44.06 338 ASP A O 1
ATOM 2248 N N . PRO A 1 349 ? 34.226 12.708 7.340 1.00 44.49 339 PRO A N 1
ATOM 2249 C CA . PRO A 1 349 ? 33.258 13.014 6.273 1.00 46.42 339 PRO A CA 1
ATOM 2250 C C . PRO A 1 349 ? 32.960 14.494 6.129 1.00 46.41 339 PRO A C 1
ATOM 2251 O O . PRO A 1 349 ? 32.439 14.905 5.085 1.00 47.52 339 PRO A O 1
ATOM 2255 N N . ALA A 1 350 ? 33.260 15.305 7.148 1.00 45.10 340 ALA A N 1
ATOM 2256 C CA . ALA A 1 350 ? 33.106 16.749 7.015 1.00 45.22 340 ALA A CA 1
ATOM 2257 C C . ALA A 1 350 ? 33.940 17.289 5.866 1.00 45.44 340 ALA A C 1
ATOM 2258 O O . ALA A 1 350 ? 33.613 18.338 5.298 1.00 46.08 340 ALA A O 1
ATOM 2260 N N . CYS A 1 351 ? 35.011 16.591 5.508 1.00 43.48 341 CYS A N 1
ATOM 2261 C CA . CYS A 1 351 ? 35.825 17.020 4.385 1.00 44.35 341 CYS A CA 1
ATOM 2262 C C . CYS A 1 351 ? 35.116 16.706 3.074 1.00 46.90 341 CYS A C 1
ATOM 2263 O O . CYS A 1 351 ? 34.420 15.694 2.951 1.00 48.30 341 CYS A O 1
ATOM 2266 N N . SER A 1 352 ? 35.293 17.588 2.090 1.00 43.98 342 SER A N 1
ATOM 2267 C CA . SER A 1 352 ? 34.681 17.376 0.785 1.00 46.72 342 SER A CA 1
ATOM 2268 C C . SER A 1 352 ? 35.370 16.272 -0.010 1.00 48.15 342 SER A C 1
ATOM 2269 O O . SER A 1 352 ? 34.756 15.711 -0.925 1.00 50.28 342 SER A O 1
ATOM 2272 N N . LEU A 1 353 ? 36.622 15.945 0.316 1.00 46.36 343 LEU A N 1
ATOM 2273 C CA . LEU A 1 353 ? 37.345 14.880 -0.371 1.00 47.68 343 LEU A CA 1
ATOM 2274 C C . LEU A 1 353 ? 36.994 13.488 0.138 1.00 48.29 343 LEU A C 1
ATOM 2275 O O . LEU A 1 353 ? 37.459 12.501 -0.441 1.00 49.49 343 LEU A O 1
ATOM 2280 N N . SER A 1 354 ? 36.205 13.383 1.201 1.00 49.92 344 SER A N 1
ATOM 2281 C CA . SER A 1 354 ? 35.756 12.080 1.666 1.00 50.76 344 SER A CA 1
ATOM 2282 C C . SER A 1 354 ? 34.715 11.517 0.701 1.00 54.10 344 SER A C 1
ATOM 2283 O O . SER A 1 354 ? 33.804 12.238 0.282 1.00 55.29 344 SER A O 1
ATOM 2286 N N . PRO A 1 355 ? 34.824 10.240 0.319 1.00 52.94 345 PRO A N 1
ATOM 2287 C CA . PRO A 1 355 ? 33.806 9.671 -0.577 1.00 56.31 345 PRO A CA 1
ATOM 2288 C C . PRO A 1 355 ? 32.431 9.595 0.057 1.00 57.72 345 PRO A C 1
ATOM 2289 O O . PRO A 1 355 ? 31.427 9.630 -0.665 1.00 60.21 345 PRO A O 1
ATOM 2293 N N . LEU A 1 356 ? 32.354 9.500 1.382 1.00 58.53 346 LEU A N 1
ATOM 2294 C CA . LEU A 1 356 ? 31.085 9.471 2.092 1.00 59.97 346 LEU A CA 1
ATOM 2295 C C . LEU A 1 356 ? 30.579 10.865 2.448 1.00 60.02 346 LEU A C 1
ATOM 2296 O O . LEU A 1 356 ? 29.632 10.986 3.233 1.00 60.20 346 LEU A O 1
ATOM 2301 N N . HIS A 1 357 ? 31.189 11.917 1.892 1.00 60.12 347 HIS A N 1
ATOM 2302 C CA . HIS A 1 357 ? 30.672 13.267 2.099 1.00 60.32 347 HIS A CA 1
ATOM 2303 C C . HIS A 1 357 ? 29.358 13.483 1.359 1.00 64.11 347 HIS A C 1
ATOM 2304 O O . HIS A 1 357 ? 28.529 14.290 1.796 1.00 64.45 347 HIS A O 1
ATOM 2311 N N . ALA A 1 358 ? 29.149 12.780 0.242 1.00 68.53 348 ALA A N 1
ATOM 2312 C CA . ALA A 1 358 ? 27.903 12.940 -0.499 1.00 72.16 348 ALA A CA 1
ATOM 2313 C C . ALA A 1 358 ? 26.720 12.375 0.280 1.00 73.95 348 ALA A C 1
ATOM 2314 O O . ALA A 1 358 ? 25.620 12.941 0.243 1.00 75.66 348 ALA A O 1
ATOM 2316 N N . LYS A 1 359 ? 26.925 11.264 0.997 1.00 75.17 349 LYS A N 1
ATOM 2317 C CA . LYS A 1 359 ? 25.843 10.688 1.794 1.00 76.63 349 LYS A CA 1
ATOM 2318 C C . LYS A 1 359 ? 25.576 11.513 3.050 1.00 75.58 349 LYS A C 1
ATOM 2319 O O . LYS A 1 359 ? 24.414 11.746 3.408 1.00 77.05 349 LYS A O 1
ATOM 2325 N N . MET A 1 360 ? 26.638 11.960 3.734 1.00 76.12 350 MET A N 1
ATOM 2326 C CA . MET A 1 360 ? 26.457 12.727 4.966 1.00 75.53 350 MET A CA 1
ATOM 2327 C C . MET A 1 360 ? 25.785 14.067 4.698 1.00 77.53 350 MET A C 1
ATOM 2328 O O . MET A 1 360 ? 24.999 14.551 5.523 1.00 77.63 350 MET A O 1
ATOM 2333 N N . ARG A 1 361 ? 26.086 14.687 3.553 1.00 78.85 351 ARG A N 1
ATOM 2334 C CA . ARG A 1 361 ? 25.470 15.968 3.222 1.00 80.07 351 ARG A CA 1
ATOM 2335 C C . ARG A 1 361 ? 23.972 15.817 2.985 1.00 83.04 351 ARG A C 1
ATOM 2336 O O . ARG A 1 361 ? 23.190 16.710 3.333 1.00 84.25 351 ARG A O 1
ATOM 2338 N N . ASP A 1 362 ? 23.553 14.693 2.396 1.00 81.84 352 ASP A N 1
ATOM 2339 C CA . ASP A 1 362 ? 22.131 14.472 2.148 1.00 84.91 352 ASP A CA 1
ATOM 2340 C C . ASP A 1 362 ? 21.367 14.209 3.442 1.00 84.50 352 ASP A C 1
ATOM 2341 O O . ASP A 1 362 ? 20.188 14.566 3.545 1.00 86.35 352 ASP A O 1
ATOM 2346 N N . LEU A 1 363 ? 22.017 13.603 4.433 1.00 85.94 353 LEU A N 1
ATOM 2347 C CA . LEU A 1 363 ? 21.392 13.329 5.725 1.00 84.94 353 LEU A CA 1
ATOM 2348 C C . LEU A 1 363 ? 21.096 14.625 6.475 1.00 82.35 353 LEU A C 1
ATOM 2349 O O . LEU A 1 363 ? 21.936 15.523 6.535 1.00 78.11 353 LEU A O 1
#

B-factor: mean 42.41, std 10.18, range [28.09, 91.29]

Secondary structure (DSSP, 8-state):
-PPPP-EEEEEEE------PPPHHHHHHHHHHHHHHT--EEEEEES-GGGSTTHHHHHHHHHHTT-EEEEEE---GGGTTTHHHHHHTT--EEEEE-----HHHHHHHHHHHHTT--EEEEEE--TTTGGGHHHHHHHHHHHT-SEEEEESSSSTTS---S-STTSPPHHHHHHHHHHHHHHHHHTTTT-EEEEE---SS-SS-PPGGGSTTSSEEEE-TTSEEESSTTGGGSTT---EETTTS-HHHHHHH-HHHHHTSSSTTPPTTGGG-GGGGTTTTS-HHHHHHHHS-TTSPPTTSTTSTTHHHHHH-

Foldseek 3Di:
DQAFAAEEEEQQEQPCHPLFDDPVLLLQQLVLNLVSPYAEYEQHHNANVVDPCSLVSLLSCVVSNHQYEYEHQQDDCPQVCPVSSVVSPHAAYEHADEPVCPSVLVSLLVCVVSPHAYEYEYADWQVCLVCVVVQLVVCLVSQHAEYEYAPADDPQFRHHPDLVRHHDPVSVVVSVVVQVVVCVVQVPRYHYHYYHQDPPDQAAAARSLHQLRYYWYAHRNFWIASDDCLVVAPPAFTDGCVVDPPVCRSPPRRRRVCQGDQPLADPPLNVDPCCNGRVLPHLNQCCVPPVGSRYRRLSHNRGPCVVVSVVD

Solvent-accessible surface area: 14298 Å² total; per-residue (Å²): 187,75,40,61,2,48,1,0,8,0,8,0,0,121,95,157,118,114,63,34,17,88,23,111,28,1,24,88,0,0,60,43,0,32,70,53,34,6,103,79,0,54,0,2,29,27,11,0,4,39,12,115,15,0,41,89,1,0,34,46,0,43,124,45,69,5,93,0,9,0,25,5,36,2,61,55,46,0,63,86,58,0,58,41,0,91,115,43,31,5,51,27,0,19,2,40,8,70,72,113,66,98,81,32,53,116,0,0,47,70,0,44,128,36,62,14,46,1,2,2,20,4,67,1,70,32,43,34,8,129,70,0,59,45,11,5,90,39,0,56,147,19,42,3,125,90,1,14,1,4,32,8,87,53,88,40,18,43,44,22,86,40,50,101,90,44,2,84,93,84,51,10,51,84,2,70,147,48,1,86,68,7,84,117,148,6,146,77,107,5,72,8,32,29,45,30,17,103,93,147,41,141,93,21,167,13,21,11,20,4,27,2,50,84,34,0,0,0,10,1,75,0,44,0,2,7,11,55,15,0,90,64,7,103,88,29,96,32,45,76,0,79,101,46,49,0,18,68,0,5,51,140,0,52,0,0,51,36,30,26,21,36,94,36,4,98,102,38,11,122,84,26,130,72,78,107,134,11,34,4,6,6,8,5,22,0,25,58,62,34,57,56,3,19,34,11,6,1,44,7,48,91,8,111,79,52,70,150,45,67,128,166

Sequence (312 aa):
VIPAPVGLLAELTHRCRSAELDTQTWLRVLTEAAGLGVLHVHLSGGEPTARPDIVEITAKCAELGLYSNLITSGVGGALAKLDALYDVGLDHVQLSVQGAQPQKMQFAARVTELGLPLTLNSVIHRGNIHEVPGFIDLAVKLGAKRLEVAHTQYYGWAYVNRAALMPDKSQVDESIRIVEAARERLKGQLVIDLVVPDYYAKYPKACAGGWGRKLMNVTPQGKVLPCHAAETIPGLEFWYVTDHALGEIWTKSPAFAAYRGTSWMKEPCRSCDRREKDWGGCRCQALALTGDAANTDPACSLSPLHAKMRDL

InterPro domains:
  IPR000385 MoaA/NifB/PqqE, iron-sulphur binding, conserved site [PS01305] (24-35)
  IPR007197 Radical SAM [PF04055] (24-178)
  IPR007197 Radical SAM [PS51918] (14-230)
  IPR007197 Radical SAM [SFLDS00029] (14-373)
  IPR011843 Coenzyme PQQ biosynthesis protein E, bacteria [MF_00660] (1-383)
  IPR011843 Coenzyme PQQ biosynthesis protein E, bacteria [SFLDF00280] (14-373)
  IPR011843 Coenzyme PQQ biosynthesis protein E, bacteria [TIGR02109] (13-369)
  IPR013785 Aldolase-type TIM barrel [G3DSA:3.20.20.70] (20-291)
  IPR017200 Coenzyme PQQ synthesis protein E-like [PIRSF037420] (16-354)
  IPR023885 4Fe4S-binding SPASM domain [PF13186] (248-314)
  IPR023885 4Fe4S-binding SPASM domain [TIGR04085] (253-341)
  IPR050377 Radical SAM PqqA peptide cyclase/Mycofactocin maturase MftC-like [PTHR11228] (16-342)
  IPR058240 Radical SAM superfamily [SSF102114] (19-323)

Radius of gyration: 19.86 Å; Cα contacts (8 Å, |Δi|>4): 605; chains: 1; bounding box: 43×47×50 Å

Organism: Methylorubrum extorquens (strain ATCC 14718 / DSM 1338 / JCM 2805 / NCIMB 9133 / AM1) (NCBI:txid272630)